Protein AF-A0AAD6SXY3-F1 (afdb_monomer)

pLDDT: mean 77.21, std 18.79, range [41.69, 98.5]

Foldseek 3Di:
DDDDDDDDDDDDDDDDDDDDDDDDDDDDDDDDPDPPDDDDPDDPPDPPPPDPLVVCPVVDDPVVSVVVVCLLAQQDPVSVVVSLVVQVVSVDPVSNVVVVVCVVPLVNSLQRHVNNPPDDPVVVVPDPPPQRSVNVVVVVLCVQQNPPDDPVSSVVSVCVVCVVVVVLVVCCVVVVDHDDPCPDPVNVVVVVVVVVVVVVVVVVVVVVVVVVVVVVVVVVVVVVVVVVVVVVVVVVVVVVVCVVVPDPPDDDDPPDDPPPPPDDDPDPDDPPPPPPPPPPPDDDDDD

Sequence (287 aa):
MVLDSTSALPVMSFNSIAVKIEPQNLLLIPPIAIKRESQPTALPGPGVAKEPVNDFRTLVSAPDFARLQNFVYIDSKESHNEFSTFVDTLGIKKIHDWWRHKEMHEWIIPCLVKSQSPLSADVWDSTPSTTNTNEAQHAWTNTQTGIKLTLVEGLETGYQVDKPVADEIEASMRTGILSNPNNEIFHREARNSQRRSAQARKARESQAVSDESAELRLKIAAELEARRGSNARTKELNEQLQLVTGTSGGRKTKSTGVLTASSSGRVKQNPCTASRSLAAHICRPLG

Structure (mmCIF, N/CA/C/O backbone):
data_AF-A0AAD6SXY3-F1
#
_entry.id   AF-A0AAD6SXY3-F1
#
loop_
_atom_site.group_PDB
_atom_site.id
_atom_site.type_symbol
_atom_site.label_atom_id
_atom_site.label_alt_id
_atom_site.label_comp_id
_atom_site.label_asym_id
_atom_site.label_entity_id
_atom_site.label_seq_id
_atom_site.pdbx_PDB_ins_code
_atom_site.Cartn_x
_atom_site.Cartn_y
_atom_site.Cartn_z
_atom_site.occupancy
_atom_site.B_iso_or_equiv
_atom_site.auth_seq_id
_atom_site.auth_comp_id
_atom_site.auth_asym_id
_atom_site.auth_atom_id
_atom_site.pdbx_PDB_model_num
ATOM 1 N N . MET A 1 1 ? -28.203 24.536 -40.252 1.00 47.75 1 MET A N 1
ATOM 2 C CA . MET A 1 1 ? -28.838 24.682 -38.927 1.00 47.75 1 MET A CA 1
ATOM 3 C C . MET A 1 1 ? -27.750 24.485 -37.892 1.00 47.75 1 MET A C 1
ATOM 5 O O . MET A 1 1 ? -27.297 23.365 -37.713 1.00 47.75 1 MET A O 1
ATOM 9 N N . VAL A 1 2 ? -27.244 25.587 -37.344 1.00 45.22 2 VAL A N 1
ATOM 10 C CA . VAL A 1 2 ? -26.190 25.610 -36.323 1.00 45.22 2 VAL A CA 1
ATOM 11 C C . VAL A 1 2 ? -26.908 25.742 -34.986 1.00 45.22 2 VAL A C 1
ATOM 13 O O . VAL A 1 2 ? -27.637 26.711 -34.793 1.00 45.22 2 VAL A O 1
ATOM 16 N N . LEU A 1 3 ? -26.789 24.739 -34.119 1.00 52.72 3 LEU A N 1
ATOM 17 C CA . LEU A 1 3 ? -27.316 24.793 -32.758 1.00 52.72 3 LEU A CA 1
ATOM 18 C C . LEU A 1 3 ? -26.146 25.088 -31.822 1.00 52.72 3 LEU A C 1
ATOM 20 O O . LEU A 1 3 ? -25.414 24.184 -31.432 1.00 52.72 3 LEU A O 1
ATOM 24 N N . ASP A 1 4 ? -25.978 26.369 -31.498 1.00 51.66 4 ASP A N 1
ATOM 25 C CA . ASP A 1 4 ? -25.206 26.812 -30.340 1.00 51.66 4 ASP A CA 1
ATOM 26 C C . ASP A 1 4 ? -25.995 26.456 -29.075 1.00 51.66 4 ASP A C 1
ATOM 28 O O . ASP A 1 4 ? -27.151 26.848 -28.908 1.00 51.66 4 ASP A O 1
ATOM 32 N N . SER A 1 5 ? -25.387 25.683 -28.180 1.00 58.12 5 SER A N 1
ATOM 33 C CA . SER A 1 5 ? -25.926 25.386 -26.851 1.00 58.12 5 SER A CA 1
ATOM 34 C C . SER A 1 5 ? -24.852 25.661 -25.811 1.00 58.12 5 SER A C 1
ATOM 36 O O . SER A 1 5 ? -24.144 24.775 -25.345 1.00 58.12 5 SER A O 1
ATOM 38 N N . THR A 1 6 ? -24.724 26.937 -25.464 1.00 53.94 6 THR A N 1
ATOM 39 C CA . THR A 1 6 ? -23.921 27.437 -24.351 1.00 53.94 6 THR A CA 1
ATOM 40 C C . THR A 1 6 ? -24.735 27.309 -23.063 1.00 53.94 6 THR A C 1
ATOM 42 O O . THR A 1 6 ? -25.525 28.183 -22.712 1.00 53.94 6 THR A O 1
ATOM 45 N N . SER A 1 7 ? -24.562 26.201 -22.339 1.00 56.78 7 SER A N 1
ATOM 46 C CA . SER A 1 7 ? -25.086 26.047 -20.979 1.00 56.78 7 SER A CA 1
ATOM 47 C C . SER A 1 7 ? -24.066 26.572 -19.966 1.00 56.78 7 SER A C 1
ATOM 49 O O . SER A 1 7 ? -23.062 25.917 -19.682 1.00 56.78 7 SER A O 1
ATOM 51 N N . ALA A 1 8 ? -24.318 27.764 -19.429 1.00 58.06 8 ALA A N 1
ATOM 52 C CA . ALA A 1 8 ? -23.564 28.331 -18.318 1.00 58.06 8 ALA A CA 1
ATOM 53 C C . ALA A 1 8 ? -23.865 27.561 -17.019 1.00 58.06 8 ALA A C 1
ATOM 55 O O . ALA A 1 8 ? -25.022 27.438 -16.615 1.00 58.06 8 ALA A O 1
ATOM 56 N N . LEU A 1 9 ? -22.821 27.047 -16.366 1.00 57.62 9 LEU A N 1
ATOM 57 C CA . LEU A 1 9 ? -22.915 26.410 -15.052 1.00 57.62 9 LEU A CA 1
ATOM 58 C C . LEU A 1 9 ? -22.804 27.456 -13.927 1.00 57.62 9 LEU A C 1
ATOM 60 O O . LEU A 1 9 ? -22.045 28.420 -14.061 1.00 57.62 9 LEU A O 1
ATOM 64 N N . PRO A 1 10 ? -23.528 27.279 -12.806 1.00 63.72 10 PRO A N 1
ATOM 65 C CA . PRO A 1 10 ? -23.515 28.223 -11.697 1.00 63.72 10 PRO A CA 1
ATOM 66 C C . PRO A 1 10 ? -22.236 28.094 -10.858 1.00 63.72 10 PRO A C 1
ATOM 68 O O . PRO A 1 10 ? -21.872 27.016 -10.389 1.00 63.72 10 PRO A O 1
ATOM 71 N N . VAL A 1 11 ? -21.580 29.232 -10.631 1.00 57.12 11 VAL A N 1
ATOM 72 C CA . VAL A 1 11 ? -20.430 29.378 -9.732 1.00 57.12 11 VAL A CA 1
ATOM 73 C C . VAL A 1 11 ? -20.923 29.287 -8.286 1.00 57.12 11 VAL A C 1
ATOM 75 O O . VAL A 1 11 ? -21.594 30.194 -7.794 1.00 57.12 11 VAL A O 1
ATOM 78 N N . MET A 1 12 ? -20.607 28.191 -7.594 1.00 54.53 12 MET A N 1
ATOM 79 C CA . MET A 1 12 ? -20.858 28.065 -6.157 1.00 54.53 12 MET A CA 1
ATOM 80 C C . MET A 1 12 ? -19.748 28.767 -5.371 1.00 54.53 12 MET A C 1
ATOM 82 O O . MET A 1 12 ? -18.588 28.363 -5.391 1.00 54.53 12 MET A O 1
ATOM 86 N N . SER A 1 13 ? -20.126 29.849 -4.692 1.00 56.47 13 SER A N 1
ATOM 87 C CA . SER A 1 13 ? -19.274 30.604 -3.776 1.00 56.47 13 SER A CA 1
ATOM 88 C C . SER A 1 13 ? -19.095 29.826 -2.468 1.00 56.47 13 SER A C 1
ATOM 90 O O . SER A 1 13 ? -20.067 29.544 -1.767 1.00 56.47 13 SER A O 1
ATOM 92 N N . PHE A 1 14 ? -17.853 29.469 -2.141 1.00 49.47 14 PHE A N 1
ATOM 93 C CA . PHE A 1 14 ? -17.496 28.884 -0.852 1.00 49.47 14 PHE A CA 1
ATOM 94 C C . PHE A 1 14 ? -17.192 29.999 0.153 1.00 49.47 14 PHE A C 1
ATOM 96 O O . PHE A 1 14 ? -16.194 30.709 0.036 1.00 49.47 14 PHE A O 1
ATOM 103 N N . ASN A 1 15 ? -18.050 30.133 1.164 1.00 49.41 15 ASN A N 1
ATOM 104 C CA . ASN A 1 15 ? -17.792 30.979 2.324 1.00 49.41 15 ASN A CA 1
ATOM 105 C C . ASN A 1 15 ? -16.736 30.314 3.222 1.00 49.41 15 ASN A C 1
ATOM 107 O O . ASN A 1 15 ? -17.016 29.324 3.897 1.00 49.41 15 ASN A O 1
ATOM 111 N N . SER A 1 16 ? -15.525 30.874 3.240 1.00 52.16 16 SER A N 1
ATOM 112 C CA . SER A 1 16 ? -14.464 30.506 4.183 1.00 52.16 16 SER A CA 1
ATOM 113 C C . SER A 1 16 ? -14.854 30.882 5.613 1.00 52.16 16 SER A C 1
ATOM 115 O O . SER A 1 16 ? -14.901 32.058 5.973 1.00 52.16 16 SER A O 1
ATOM 117 N N . ILE A 1 17 ? -15.095 29.873 6.448 1.00 53.75 17 ILE A N 1
ATOM 118 C CA . ILE A 1 17 ? -15.239 30.028 7.897 1.00 53.75 17 ILE A CA 1
ATOM 119 C C . ILE A 1 17 ? -13.831 30.112 8.494 1.00 53.75 17 ILE A C 1
ATOM 121 O O . ILE A 1 17 ? -13.127 29.111 8.615 1.00 53.75 17 ILE A O 1
ATOM 125 N N . ALA A 1 18 ? -13.406 31.322 8.857 1.00 56.19 18 ALA A N 1
ATOM 126 C CA . ALA A 1 18 ? -12.175 31.544 9.605 1.00 56.19 18 ALA A CA 1
ATOM 127 C C . ALA A 1 18 ? -12.379 31.119 11.070 1.00 56.19 18 ALA A C 1
ATOM 129 O O . ALA A 1 18 ? -12.964 31.849 11.871 1.00 56.19 18 ALA A O 1
ATOM 130 N N . VAL A 1 19 ? -11.903 29.923 11.424 1.00 60.53 19 VAL A N 1
ATOM 131 C CA . VAL A 1 19 ? -11.853 29.458 12.816 1.00 60.53 19 VAL A CA 1
ATOM 132 C C . VAL A 1 19 ? -10.684 30.151 13.513 1.00 60.53 19 VAL A C 1
ATOM 134 O O . VAL A 1 19 ? -9.516 29.872 13.247 1.00 60.53 19 VAL A O 1
ATOM 137 N N . LYS A 1 20 ? -11.009 31.089 14.403 1.00 60.34 20 LYS A N 1
ATOM 138 C CA . LYS A 1 20 ? -10.054 31.787 15.264 1.00 60.34 20 LYS A CA 1
ATOM 139 C C . LYS A 1 20 ? -9.618 30.833 16.380 1.00 60.34 20 LYS A C 1
ATOM 141 O O . LYS A 1 20 ? -10.355 30.628 17.339 1.00 60.34 20 LYS A O 1
ATOM 146 N N . ILE A 1 21 ? -8.448 30.218 16.223 1.00 59.91 21 ILE A N 1
ATOM 147 C CA . ILE A 1 21 ? -7.834 29.371 17.251 1.00 59.91 21 ILE A CA 1
ATOM 148 C C . ILE A 1 21 ? -7.146 30.288 18.264 1.00 59.91 21 ILE A C 1
ATOM 150 O O . ILE A 1 21 ? -6.215 31.021 17.932 1.00 59.91 21 ILE A O 1
ATOM 154 N N . GLU A 1 22 ? -7.649 30.272 19.491 1.00 68.19 22 GLU A N 1
ATOM 155 C CA . GLU A 1 22 ? -7.115 31.018 20.626 1.00 68.19 22 GLU A CA 1
ATOM 156 C C . GLU A 1 22 ? -5.954 30.223 21.262 1.00 68.19 22 GLU A C 1
ATOM 158 O O . GLU A 1 22 ? -6.124 29.037 21.561 1.00 68.19 22 GLU A O 1
ATOM 163 N N . PRO A 1 23 ? -4.758 30.813 21.449 1.00 61.66 23 PRO A N 1
ATOM 164 C CA . PRO A 1 23 ? -3.631 30.111 22.052 1.00 61.66 23 PRO A CA 1
ATOM 165 C C . PRO A 1 23 ? -3.846 29.968 23.563 1.00 61.66 23 PRO A C 1
ATOM 167 O O . PRO A 1 23 ? -3.722 30.924 24.327 1.00 61.66 23 PRO A O 1
ATOM 170 N N . GLN A 1 24 ? -4.162 28.749 23.999 1.00 60.47 24 GLN A N 1
ATOM 171 C CA . GLN A 1 24 ? -4.167 28.377 25.412 1.00 60.47 24 GLN A CA 1
ATOM 172 C C . GLN A 1 24 ? -2.735 28.444 25.963 1.00 60.47 24 GLN A C 1
ATOM 174 O O . GLN A 1 24 ? -1.810 27.834 25.424 1.00 60.47 24 GLN A O 1
ATOM 179 N N . ASN A 1 25 ? -2.583 29.206 27.047 1.00 52.00 25 ASN A N 1
ATOM 180 C CA . ASN A 1 25 ? -1.367 29.374 27.837 1.00 52.00 25 ASN A CA 1
ATOM 181 C C . ASN A 1 25 ? -0.749 28.020 28.220 1.00 52.00 25 ASN A C 1
ATOM 183 O O . ASN A 1 25 ? -1.248 27.317 29.101 1.00 52.00 25 ASN A O 1
ATOM 187 N N . LEU A 1 26 ? 0.380 27.688 27.594 1.00 46.19 26 LEU A N 1
ATOM 188 C CA . LEU A 1 26 ? 1.251 26.597 28.015 1.00 46.19 26 LEU A CA 1
ATOM 189 C C . LEU A 1 26 ? 1.978 27.015 29.296 1.00 46.19 26 LEU A C 1
ATOM 191 O O . L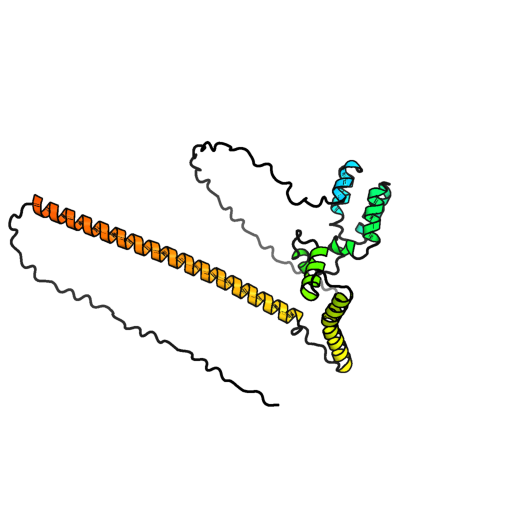EU A 1 26 ? 2.907 27.822 29.276 1.00 46.19 26 LEU A O 1
ATOM 195 N N . LEU A 1 27 ? 1.527 26.458 30.419 1.00 54.41 27 LEU A N 1
ATOM 196 C CA . LEU A 1 27 ? 2.224 26.530 31.696 1.00 54.41 27 LEU A CA 1
ATOM 197 C C . LEU A 1 27 ? 3.619 25.910 31.557 1.00 54.41 27 LEU A C 1
ATOM 199 O O . LEU A 1 27 ? 3.786 24.757 31.162 1.00 54.41 27 LEU A O 1
ATOM 203 N N . LEU A 1 28 ? 4.613 26.728 31.889 1.00 51.41 28 LEU A N 1
ATOM 204 C CA . LEU A 1 28 ? 6.036 26.436 31.865 1.00 51.41 28 LEU A CA 1
ATOM 205 C C . LEU A 1 28 ? 6.359 25.346 32.906 1.00 51.41 28 LEU A C 1
ATOM 207 O O . LEU A 1 28 ? 6.463 25.622 34.100 1.00 51.41 28 LEU A O 1
ATOM 211 N N . ILE A 1 29 ? 6.491 24.096 32.459 1.00 56.09 29 ILE A N 1
ATOM 212 C CA . ILE A 1 29 ? 6.991 22.991 33.287 1.00 56.09 29 ILE A CA 1
ATOM 213 C C . ILE A 1 29 ? 8.521 23.137 33.387 1.00 56.09 29 ILE A C 1
ATOM 215 O O . ILE A 1 29 ? 9.179 23.266 32.350 1.00 56.09 29 ILE A O 1
ATOM 219 N N . PRO A 1 30 ? 9.120 23.128 34.593 1.00 62.34 30 PRO A N 1
ATOM 220 C CA . PRO A 1 30 ? 10.568 23.214 34.741 1.00 62.34 30 PRO A CA 1
ATOM 221 C C . PRO A 1 30 ? 11.269 21.965 34.171 1.00 62.34 30 PRO A C 1
ATOM 223 O O . PRO A 1 30 ? 10.735 20.855 34.262 1.00 62.34 30 PRO A O 1
ATOM 226 N N . PRO A 1 31 ? 12.479 22.114 33.602 1.00 47.88 31 PRO A N 1
ATOM 227 C CA . PRO A 1 31 ? 13.204 21.013 32.985 1.00 47.88 31 PRO A CA 1
ATOM 228 C C . PRO A 1 31 ? 13.654 19.995 34.038 1.00 47.88 31 PRO A C 1
ATOM 230 O O . PRO A 1 31 ? 14.467 20.288 34.915 1.00 47.88 31 PRO A O 1
ATOM 233 N N . ILE A 1 32 ? 13.147 18.769 33.920 1.00 49.97 32 ILE A N 1
ATOM 234 C CA . ILE A 1 32 ? 13.652 17.609 34.654 1.00 49.97 32 ILE A CA 1
ATOM 235 C C . ILE A 1 32 ? 15.025 17.266 34.071 1.00 49.97 32 ILE A C 1
ATOM 237 O O . ILE A 1 32 ? 15.146 16.879 32.907 1.00 49.97 32 ILE A O 1
ATOM 241 N N . ALA A 1 33 ? 16.072 17.425 34.879 1.00 48.69 33 ALA A N 1
ATOM 242 C CA . ALA A 1 33 ? 17.431 17.030 34.535 1.00 48.69 33 ALA A CA 1
ATOM 243 C C . ALA A 1 33 ? 17.533 15.497 34.474 1.00 48.69 33 ALA A C 1
ATOM 245 O O . ALA A 1 33 ? 17.846 14.829 35.459 1.00 48.69 33 ALA A O 1
ATOM 246 N N . ILE A 1 34 ? 17.258 14.933 33.299 1.00 45.84 34 ILE A N 1
ATOM 247 C CA . ILE A 1 34 ? 17.528 13.529 32.996 1.00 45.84 34 ILE A CA 1
ATOM 248 C C . ILE A 1 34 ? 19.039 13.399 32.788 1.00 45.84 34 ILE A C 1
ATOM 250 O O . ILE A 1 34 ? 19.588 13.875 31.791 1.00 45.84 34 ILE A O 1
ATOM 254 N N . LYS A 1 35 ? 19.722 12.769 33.751 1.00 51.00 35 LYS A N 1
ATOM 255 C CA . LYS A 1 35 ? 21.095 12.278 33.583 1.00 51.00 35 LYS A CA 1
ATOM 256 C C . LYS A 1 35 ? 21.132 11.422 32.315 1.00 51.00 35 LYS A C 1
ATOM 258 O O . LYS A 1 35 ? 20.526 10.357 32.271 1.00 51.00 35 LYS A O 1
ATOM 263 N N . ARG A 1 36 ? 21.822 11.912 31.280 1.00 44.75 36 ARG A N 1
ATOM 264 C CA . ARG A 1 36 ? 22.156 11.136 30.081 1.00 44.75 36 ARG A CA 1
ATOM 265 C C . ARG A 1 36 ? 23.135 10.045 30.491 1.00 44.75 36 ARG A C 1
ATOM 267 O O . ARG A 1 36 ? 24.341 10.262 30.542 1.00 44.75 36 ARG A O 1
ATOM 274 N N . GLU A 1 37 ? 22.574 8.898 30.831 1.00 50.91 37 GLU A N 1
ATOM 275 C CA . GLU A 1 37 ? 23.278 7.631 30.865 1.00 50.91 37 GLU A CA 1
ATOM 276 C C . GLU A 1 37 ? 23.745 7.316 29.437 1.00 50.91 37 GLU A C 1
ATOM 278 O O . GLU A 1 37 ? 23.058 7.603 28.451 1.00 50.91 37 GLU A O 1
ATOM 283 N N . SER A 1 38 ? 24.987 6.859 29.345 1.00 52.03 38 SER A N 1
ATOM 284 C CA . SER A 1 38 ? 25.750 6.605 28.126 1.00 52.03 38 SER A CA 1
ATOM 285 C C . SER A 1 38 ? 24.919 5.934 27.037 1.00 52.03 38 SER A C 1
ATOM 287 O O . SER A 1 38 ? 24.317 4.885 27.268 1.00 52.03 38 SER A O 1
ATOM 289 N N . GLN A 1 39 ? 24.927 6.527 25.840 1.00 43.03 39 GLN A N 1
ATOM 290 C CA . GLN A 1 39 ? 24.287 5.943 24.672 1.00 43.03 39 GLN A CA 1
ATOM 291 C C . GLN A 1 39 ? 24.816 4.524 24.422 1.00 43.03 39 GLN A C 1
ATOM 293 O O . GLN A 1 39 ? 26.031 4.358 24.276 1.00 43.03 39 GLN A O 1
ATOM 298 N N . PRO A 1 40 ? 23.938 3.512 24.323 1.00 49.19 40 PRO A N 1
ATOM 299 C CA . PRO A 1 40 ? 24.324 2.241 23.744 1.00 49.19 40 PRO A CA 1
ATOM 300 C C . PRO A 1 40 ? 24.677 2.500 22.281 1.00 49.19 40 PRO A C 1
ATOM 302 O O . PRO A 1 40 ? 23.911 3.121 21.544 1.00 49.19 40 PRO A O 1
ATOM 305 N N . THR A 1 41 ? 25.865 2.063 21.880 1.00 51.59 41 THR A N 1
ATOM 306 C CA . THR A 1 41 ? 26.337 2.071 20.498 1.00 51.59 41 THR A CA 1
ATOM 307 C C . THR A 1 41 ? 25.256 1.448 19.618 1.00 51.59 41 THR A C 1
ATOM 309 O O . THR A 1 41 ? 25.005 0.245 19.690 1.00 51.59 41 THR A O 1
ATOM 312 N N . ALA A 1 42 ? 24.559 2.289 18.852 1.00 43.91 42 ALA A N 1
ATOM 313 C CA . ALA A 1 42 ? 23.499 1.857 17.962 1.00 43.91 42 ALA A CA 1
ATOM 314 C C . ALA A 1 42 ? 24.085 0.846 16.975 1.00 43.91 42 ALA A C 1
ATOM 316 O O . ALA A 1 42 ? 25.002 1.162 16.213 1.00 43.91 42 ALA A O 1
ATOM 317 N N . LEU A 1 43 ? 23.564 -0.379 17.018 1.00 50.34 43 LEU A N 1
ATOM 318 C CA . LEU A 1 43 ? 23.778 -1.352 15.959 1.00 50.34 43 LEU A CA 1
ATOM 319 C C . LEU A 1 43 ? 23.391 -0.685 14.630 1.00 50.34 43 LEU A C 1
ATOM 321 O O . LEU A 1 43 ? 22.374 0.018 14.595 1.00 50.34 43 LEU A O 1
ATOM 325 N N . PRO A 1 44 ? 24.184 -0.857 13.557 1.00 49.53 44 PRO A N 1
ATOM 326 C CA . PRO A 1 44 ? 23.845 -0.306 12.255 1.00 49.53 44 PRO A CA 1
ATOM 327 C C . PRO A 1 44 ? 22.448 -0.805 11.892 1.00 49.53 44 PRO A C 1
ATOM 329 O O . PRO A 1 44 ? 22.221 -2.011 11.779 1.00 49.53 44 PRO A O 1
ATOM 332 N N . GLY A 1 45 ? 21.498 0.129 11.798 1.00 48.56 45 GLY A N 1
ATOM 333 C CA . GLY A 1 45 ? 20.131 -0.179 11.403 1.00 48.56 45 GLY A CA 1
ATOM 334 C C . GLY A 1 45 ? 20.118 -0.923 10.065 1.00 48.56 45 GLY A C 1
ATOM 335 O O . GLY A 1 45 ? 21.094 -0.824 9.312 1.00 48.56 45 GLY A O 1
ATOM 336 N N . PRO A 1 46 ? 19.042 -1.675 9.765 1.00 48.44 46 PRO A N 1
ATOM 337 C CA . PRO A 1 46 ? 18.892 -2.365 8.487 1.00 48.44 46 PRO A CA 1
ATOM 338 C C . PRO A 1 46 ? 19.231 -1.377 7.375 1.00 48.44 46 PRO A C 1
ATOM 340 O O . PRO A 1 46 ? 18.618 -0.314 7.283 1.00 48.44 46 PRO A O 1
ATOM 343 N N . GLY A 1 47 ? 20.300 -1.680 6.634 1.00 41.69 47 GLY A N 1
ATOM 344 C CA . GLY A 1 47 ? 20.886 -0.759 5.675 1.00 41.69 47 GLY A CA 1
ATOM 345 C C . GLY A 1 47 ? 19.807 -0.308 4.711 1.00 41.69 47 GLY A C 1
ATOM 346 O O . GLY A 1 47 ? 19.322 -1.112 3.920 1.00 41.69 47 GLY A O 1
ATOM 347 N N . VAL A 1 48 ? 19.414 0.963 4.810 1.00 50.19 48 VAL A N 1
ATOM 348 C CA . VAL A 1 48 ? 18.529 1.595 3.835 1.00 50.19 48 VAL A CA 1
ATOM 349 C C . VAL A 1 48 ? 19.191 1.358 2.489 1.00 50.19 48 VAL A C 1
ATOM 351 O O . VAL A 1 48 ? 20.320 1.811 2.275 1.00 50.19 48 VAL A O 1
ATOM 354 N N . ALA A 1 49 ? 18.547 0.552 1.644 1.00 48.12 49 ALA A N 1
ATOM 355 C CA . ALA A 1 49 ? 19.060 0.230 0.327 1.00 48.12 49 ALA A CA 1
ATOM 356 C C . ALA A 1 49 ? 19.339 1.559 -0.373 1.00 48.12 49 ALA A C 1
ATOM 358 O O . ALA A 1 49 ? 18.427 2.347 -0.622 1.00 48.12 49 ALA A O 1
ATOM 359 N N . LYS A 1 50 ? 20.621 1.865 -0.587 1.00 57.28 50 LYS A N 1
ATOM 360 C CA . LYS A 1 50 ? 21.010 3.097 -1.262 1.00 57.28 50 LYS A CA 1
ATOM 361 C C . LYS A 1 50 ? 20.447 3.004 -2.666 1.00 57.28 50 LYS A C 1
ATOM 363 O O . LYS A 1 50 ? 20.845 2.122 -3.424 1.00 57.28 50 LYS A O 1
ATOM 368 N N . GLU A 1 51 ? 19.507 3.882 -2.991 1.00 69.19 51 GLU A N 1
ATOM 369 C CA . GLU A 1 51 ? 18.993 3.948 -4.348 1.00 69.19 51 GLU A CA 1
ATOM 370 C C . GLU A 1 51 ? 20.173 4.189 -5.300 1.00 69.19 51 GLU A C 1
ATOM 372 O O . GLU A 1 51 ? 20.923 5.150 -5.096 1.00 69.19 51 GLU A O 1
ATOM 377 N N . PRO A 1 52 ? 20.365 3.343 -6.327 1.00 77.25 52 PRO A N 1
ATOM 378 C CA . PRO A 1 52 ? 21.535 3.408 -7.204 1.00 77.25 52 PRO A CA 1
ATOM 379 C C . PRO A 1 52 ? 21.661 4.747 -7.947 1.00 77.25 52 PRO A C 1
ATOM 381 O O . PRO A 1 52 ? 22.747 5.096 -8.400 1.00 77.25 52 PRO A O 1
ATOM 384 N N . VAL A 1 53 ? 20.576 5.524 -8.023 1.00 87.38 53 VAL A N 1
ATOM 385 C CA . VAL A 1 53 ? 20.562 6.878 -8.590 1.00 87.38 53 VAL A CA 1
ATOM 386 C C . VAL A 1 53 ? 21.394 7.856 -7.751 1.00 87.38 53 VAL A C 1
ATOM 388 O O . VAL A 1 53 ? 22.034 8.737 -8.316 1.00 87.38 53 VAL A O 1
ATOM 391 N N . ASN A 1 54 ? 21.477 7.693 -6.425 1.00 88.94 54 ASN A N 1
ATOM 392 C CA . ASN A 1 54 ? 22.213 8.624 -5.556 1.00 88.94 54 ASN A CA 1
ATOM 393 C C . ASN A 1 54 ? 23.723 8.651 -5.832 1.00 88.94 54 ASN A C 1
ATOM 395 O O . ASN A 1 54 ? 24.372 9.675 -5.606 1.00 88.94 54 ASN A O 1
ATOM 399 N N . ASP A 1 55 ? 24.271 7.572 -6.392 1.00 92.06 55 ASP A N 1
ATOM 400 C CA . ASP A 1 55 ? 25.669 7.502 -6.818 1.00 92.06 55 ASP A CA 1
ATOM 401 C C . ASP A 1 55 ? 25.979 8.427 -8.007 1.00 92.06 55 ASP A C 1
ATOM 403 O O . ASP A 1 55 ? 27.149 8.670 -8.304 1.00 92.06 55 ASP A O 1
ATOM 407 N N . PHE A 1 56 ? 24.963 8.936 -8.713 1.00 95.38 56 PHE A N 1
ATOM 408 C CA . PHE A 1 56 ? 25.151 9.845 -9.847 1.00 95.38 56 PHE A CA 1
ATOM 409 C C . PHE A 1 56 ? 25.368 11.293 -9.420 1.00 95.38 56 PHE A C 1
ATOM 411 O O . PHE A 1 56 ? 25.864 12.087 -10.215 1.00 95.38 56 PHE A O 1
ATOM 418 N N . ARG A 1 57 ? 25.081 11.646 -8.161 1.00 96.31 57 ARG A N 1
ATOM 419 C CA . ARG A 1 57 ? 25.178 13.028 -7.669 1.00 96.31 57 ARG A CA 1
ATOM 420 C C . ARG A 1 57 ? 26.578 13.636 -7.816 1.00 96.31 57 ARG A C 1
ATOM 422 O O . ARG A 1 57 ? 26.702 14.848 -7.925 1.00 96.31 57 ARG A O 1
ATOM 429 N N . THR A 1 58 ? 27.624 12.811 -7.799 1.00 96.88 58 THR A N 1
ATOM 430 C CA . THR A 1 58 ? 29.018 13.249 -7.983 1.00 96.88 58 THR A CA 1
ATOM 431 C C . THR A 1 58 ? 29.456 13.287 -9.448 1.00 96.88 58 THR A C 1
ATOM 433 O O . THR A 1 58 ? 30.516 13.832 -9.741 1.00 96.88 58 THR A O 1
ATOM 436 N N . LEU A 1 59 ? 28.673 12.697 -10.356 1.00 96.69 59 LEU A N 1
ATOM 437 C CA . LEU A 1 59 ? 29.006 12.542 -11.773 1.00 96.69 59 LEU A CA 1
ATOM 438 C C . LEU A 1 59 ? 28.338 13.595 -12.662 1.00 96.69 59 LEU A C 1
ATOM 440 O O . LEU A 1 59 ? 28.842 13.866 -13.747 1.00 96.69 59 LEU A O 1
ATOM 444 N N . VAL A 1 60 ? 27.217 14.171 -12.223 1.00 97.44 60 VAL A N 1
ATOM 445 C CA . VAL A 1 60 ? 26.435 15.152 -12.989 1.00 97.44 60 VAL A CA 1
ATOM 446 C C . VAL A 1 60 ? 26.250 16.459 -12.230 1.00 97.44 60 VAL A C 1
ATOM 448 O O . VAL A 1 60 ? 26.406 16.527 -11.010 1.00 97.44 60 VAL A O 1
ATOM 451 N N . SER A 1 61 ? 25.891 17.511 -12.965 1.00 97.81 61 SER A N 1
ATOM 452 C CA . SER A 1 61 ? 25.509 18.785 -12.370 1.00 97.81 61 SER A CA 1
ATOM 453 C C . SER A 1 61 ? 24.236 18.632 -11.517 1.00 97.81 61 SER A C 1
ATOM 455 O O . SER A 1 61 ? 23.419 17.737 -11.736 1.00 97.81 61 SER A O 1
ATOM 457 N N . ALA A 1 62 ? 24.041 19.517 -10.535 1.00 96.94 62 ALA A N 1
ATOM 458 C CA . ALA A 1 62 ? 22.835 19.521 -9.703 1.00 96.94 62 ALA A CA 1
ATOM 459 C C . ALA A 1 62 ? 21.506 19.583 -10.498 1.00 96.94 62 ALA A C 1
ATOM 461 O O . ALA A 1 62 ? 20.598 18.825 -10.145 1.00 96.94 62 ALA A O 1
ATOM 462 N N . PRO A 1 63 ? 21.349 20.421 -11.550 1.00 97.62 63 PRO A N 1
ATOM 463 C CA . PRO A 1 63 ? 20.114 20.426 -12.337 1.00 97.62 63 PRO A CA 1
ATOM 464 C C . PRO A 1 63 ? 19.914 19.134 -13.141 1.00 97.62 63 PRO A C 1
ATOM 466 O O . PRO A 1 63 ? 18.795 18.625 -13.191 1.00 97.62 63 PRO A O 1
ATOM 469 N N . ASP A 1 64 ? 20.979 18.553 -13.698 1.00 97.88 64 ASP A N 1
ATOM 470 C CA . ASP A 1 64 ? 20.888 17.281 -14.426 1.00 97.88 64 ASP A CA 1
ATOM 471 C C . ASP A 1 64 ? 20.532 16.129 -13.484 1.00 97.88 64 ASP A C 1
ATOM 473 O O . ASP A 1 64 ? 19.722 15.272 -13.824 1.00 97.88 64 ASP A O 1
ATOM 477 N N . PHE A 1 65 ? 21.077 16.138 -12.264 1.00 97.31 65 PHE A N 1
ATOM 478 C CA . PHE A 1 65 ? 20.722 15.179 -11.223 1.00 97.31 65 PHE A CA 1
ATOM 479 C C . PHE A 1 65 ? 19.243 15.272 -10.835 1.00 97.31 65 PHE A C 1
ATOM 481 O O . PHE A 1 65 ? 18.572 14.248 -10.730 1.00 97.31 65 PHE A O 1
ATOM 488 N N . ALA A 1 66 ? 18.711 16.488 -10.672 1.0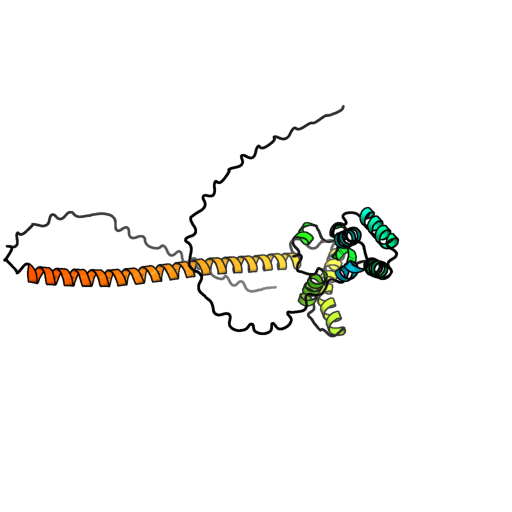0 96.19 66 ALA A N 1
ATOM 489 C CA . ALA A 1 66 ? 17.287 16.686 -10.414 1.00 96.19 66 ALA A CA 1
ATOM 490 C C . ALA A 1 66 ? 16.431 16.164 -11.579 1.00 96.19 66 ALA A C 1
ATOM 492 O O . ALA A 1 66 ? 15.420 15.500 -11.358 1.00 96.19 66 ALA A O 1
ATOM 493 N N . ARG A 1 67 ? 16.864 16.391 -12.827 1.00 96.94 67 ARG A N 1
ATOM 494 C CA . ARG A 1 67 ? 16.192 15.837 -14.008 1.00 96.94 67 ARG A CA 1
ATOM 495 C C . ARG A 1 67 ? 16.228 14.306 -14.015 1.00 96.94 67 ARG A C 1
ATOM 497 O O . ARG A 1 67 ? 15.194 13.699 -14.269 1.00 96.94 67 ARG A O 1
ATOM 504 N N . LEU A 1 68 ? 17.363 13.692 -13.665 1.00 96.31 68 LEU A N 1
ATOM 505 C CA . LEU A 1 68 ? 17.498 12.237 -13.517 1.00 96.31 68 LEU A CA 1
ATOM 506 C C . LEU A 1 68 ? 16.602 11.669 -12.414 1.00 96.31 68 LEU A C 1
ATOM 508 O O . LEU A 1 68 ? 16.106 10.565 -12.582 1.00 96.31 68 LEU A O 1
ATOM 512 N N . GLN A 1 69 ? 16.372 12.386 -11.310 1.00 94.75 69 GLN A N 1
ATOM 513 C CA . GLN A 1 69 ? 15.429 11.955 -10.268 1.00 94.75 69 GLN A CA 1
ATOM 514 C C . GLN A 1 69 ? 13.965 12.054 -10.722 1.00 94.75 69 GLN A C 1
ATOM 516 O O . GLN A 1 69 ? 13.135 11.246 -10.313 1.00 94.75 69 GLN A O 1
ATOM 521 N N . ASN A 1 70 ? 13.651 13.007 -11.600 1.00 94.81 70 ASN A N 1
ATOM 522 C CA . ASN A 1 70 ? 12.284 13.283 -12.037 1.00 94.81 70 ASN A CA 1
ATOM 523 C C . ASN A 1 70 ? 11.769 12.375 -13.167 1.00 94.81 70 ASN A C 1
ATOM 525 O O . ASN A 1 70 ? 10.633 12.551 -13.599 1.00 94.81 70 ASN A O 1
ATOM 529 N N . PHE A 1 71 ? 12.540 11.388 -13.635 1.00 94.31 71 PHE A N 1
ATOM 530 C CA . PHE A 1 71 ? 12.101 10.483 -14.712 1.00 94.31 71 PHE A CA 1
ATOM 531 C C . PHE A 1 71 ? 10.852 9.651 -14.354 1.00 94.31 71 PHE A C 1
ATOM 533 O O . PHE A 1 71 ? 10.129 9.199 -15.235 1.00 94.31 71 PHE A O 1
ATOM 540 N N . VAL A 1 72 ? 10.579 9.468 -13.059 1.00 92.69 72 VAL A N 1
ATOM 541 C CA . VAL A 1 72 ? 9.382 8.780 -12.541 1.00 92.69 72 VAL A CA 1
ATOM 542 C C . VAL A 1 72 ? 8.091 9.509 -12.949 1.00 92.69 72 VAL A C 1
ATOM 544 O O . VAL A 1 72 ? 7.044 8.883 -13.096 1.00 92.69 72 VAL A O 1
ATOM 547 N N . TYR A 1 73 ? 8.172 10.821 -13.190 1.00 94.88 73 TYR A N 1
ATOM 548 C CA . TYR A 1 73 ? 7.046 11.695 -13.536 1.00 94.88 73 TYR A CA 1
ATOM 549 C C . TYR A 1 73 ? 6.920 11.946 -15.049 1.00 94.88 73 TYR A C 1
ATOM 551 O O . TYR A 1 73 ? 6.481 13.011 -15.474 1.00 94.88 73 TYR A O 1
ATOM 559 N N . ILE A 1 74 ? 7.369 11.007 -15.883 1.00 95.69 74 ILE A N 1
ATOM 560 C CA . ILE A 1 74 ? 7.205 11.096 -17.338 1.00 95.69 74 ILE A CA 1
ATOM 561 C C . ILE A 1 74 ? 5.762 10.721 -17.702 1.00 95.69 74 ILE A C 1
ATOM 563 O O . ILE A 1 74 ? 5.335 9.587 -17.497 1.00 95.69 74 ILE A O 1
ATOM 567 N N . ASP A 1 75 ? 5.016 11.657 -18.286 1.00 94.69 75 ASP A N 1
ATOM 568 C CA . ASP A 1 75 ? 3.581 11.471 -18.555 1.00 94.69 75 ASP A CA 1
ATOM 569 C C . ASP A 1 75 ? 3.272 10.953 -19.967 1.00 94.69 75 ASP A C 1
ATOM 571 O O . ASP A 1 75 ? 2.171 10.467 -20.225 1.00 94.69 75 ASP A O 1
ATOM 575 N N . SER A 1 76 ? 4.230 11.047 -20.892 1.00 95.69 76 SER A N 1
ATOM 576 C CA . SER A 1 76 ? 4.029 10.718 -22.303 1.00 95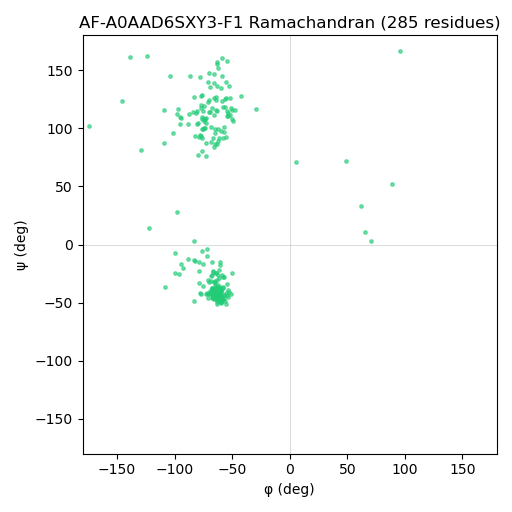.69 76 SER A CA 1
ATOM 577 C C . SER A 1 76 ? 5.207 9.953 -22.903 1.00 95.69 76 SER A C 1
ATOM 579 O O . SER A 1 76 ? 6.331 9.959 -22.388 1.00 95.69 76 SER A O 1
ATOM 581 N N . LYS A 1 77 ? 4.954 9.289 -24.035 1.00 92.81 77 LYS A N 1
ATOM 582 C CA . LYS A 1 77 ? 5.990 8.570 -24.786 1.00 92.81 77 LYS A CA 1
ATOM 583 C C . LYS A 1 77 ? 6.989 9.538 -25.424 1.00 92.81 77 LYS A C 1
ATOM 585 O O . LYS A 1 77 ? 8.169 9.221 -25.545 1.00 92.81 77 LYS A O 1
ATOM 590 N N . GLU A 1 78 ? 6.536 10.730 -25.789 1.00 96.38 78 GLU A N 1
ATOM 591 C CA . GLU A 1 78 ? 7.376 11.809 -26.298 1.00 96.38 78 GLU A CA 1
ATOM 592 C C . GLU A 1 78 ? 8.376 12.256 -25.226 1.00 96.38 78 GLU A C 1
ATOM 594 O O . GLU A 1 78 ? 9.580 12.249 -25.479 1.00 96.38 78 GLU A O 1
ATOM 599 N N . SER A 1 79 ? 7.910 12.521 -23.999 1.00 96.44 79 SER A N 1
ATOM 600 C CA . SER A 1 79 ? 8.778 12.891 -22.875 1.00 96.44 79 SER A CA 1
ATOM 601 C C . SER A 1 79 ? 9.752 11.771 -22.487 1.00 96.44 79 SER A C 1
ATOM 603 O O . SER A 1 79 ? 10.875 12.053 -22.070 1.00 96.44 79 SER A O 1
ATOM 605 N N . HIS A 1 80 ? 9.376 10.502 -22.678 1.00 95.62 80 HIS A N 1
ATOM 606 C CA . HIS A 1 80 ? 10.293 9.368 -22.527 1.00 95.62 80 HIS A CA 1
ATOM 607 C C . HIS A 1 80 ? 11.447 9.410 -23.544 1.00 95.62 80 HIS A C 1
ATOM 609 O O . HIS A 1 80 ? 12.613 9.237 -23.182 1.00 95.62 80 HIS A O 1
ATOM 615 N N . ASN A 1 81 ? 11.146 9.684 -24.816 1.00 96.69 81 ASN A N 1
ATOM 616 C CA . ASN A 1 81 ? 12.165 9.795 -25.863 1.00 96.69 81 ASN A CA 1
ATOM 617 C C . ASN A 1 81 ? 13.067 11.023 -25.653 1.00 96.69 81 ASN A C 1
ATOM 619 O O . ASN A 1 81 ? 14.283 10.943 -25.841 1.00 96.69 81 ASN A O 1
ATOM 623 N N . GLU A 1 82 ? 12.496 12.148 -25.214 1.00 97.50 82 GLU A N 1
ATOM 624 C CA . GLU A 1 82 ? 13.255 13.345 -24.831 1.00 97.50 82 GLU A CA 1
ATOM 625 C C . GLU A 1 82 ? 14.203 13.066 -23.660 1.00 97.50 82 GLU A C 1
ATOM 627 O O . GLU A 1 82 ? 15.347 13.523 -23.664 1.00 97.50 82 GLU A O 1
ATOM 632 N N . PHE A 1 83 ? 13.749 12.298 -22.665 1.00 97.62 83 PHE A N 1
ATOM 633 C CA . PHE A 1 83 ? 14.582 11.891 -21.539 1.00 97.62 83 PHE A CA 1
ATOM 634 C C . PHE A 1 83 ? 15.714 10.952 -21.974 1.00 97.62 83 PHE A C 1
ATOM 636 O O . PHE A 1 83 ? 16.851 11.137 -21.550 1.00 97.62 83 PHE A O 1
ATOM 643 N N . SER A 1 84 ? 15.431 10.008 -22.872 1.00 97.50 84 SER A N 1
ATOM 644 C CA . SER A 1 84 ? 16.439 9.093 -23.428 1.00 97.50 84 SER A CA 1
ATOM 645 C C . SER A 1 84 ? 17.520 9.864 -24.192 1.00 97.50 84 SER A C 1
ATOM 647 O O . SER A 1 84 ? 18.709 9.723 -23.916 1.00 97.50 84 SER A O 1
ATOM 649 N N . THR A 1 85 ? 17.101 10.810 -25.039 1.00 98.06 85 THR A N 1
ATOM 650 C CA . THR A 1 85 ? 18.017 11.724 -25.743 1.00 98.06 85 THR A CA 1
ATOM 651 C C . THR A 1 85 ? 18.841 12.559 -24.757 1.00 98.06 85 THR A C 1
ATOM 653 O O . THR A 1 85 ? 20.036 12.764 -24.954 1.00 98.06 85 THR A O 1
ATOM 656 N N . PHE A 1 86 ? 18.230 13.030 -23.664 1.00 98.06 86 PHE A N 1
ATOM 657 C CA . PHE A 1 86 ? 18.945 13.739 -22.603 1.00 98.06 86 PHE A CA 1
ATOM 658 C C . PHE A 1 86 ? 20.027 12.859 -21.956 1.00 98.06 86 PHE A C 1
ATOM 660 O O . PHE A 1 86 ? 21.159 13.319 -21.803 1.00 98.06 86 PHE A O 1
ATOM 667 N N . VAL A 1 87 ? 19.729 11.598 -21.635 1.00 97.94 87 VAL A N 1
ATOM 668 C CA . VAL A 1 87 ? 20.723 10.667 -21.077 1.00 97.94 87 VAL A CA 1
ATOM 669 C C . VAL A 1 87 ? 21.893 10.454 -22.043 1.00 97.94 87 VAL A C 1
ATOM 671 O O . VAL A 1 87 ? 23.047 10.485 -21.607 1.00 97.94 87 VAL A O 1
ATOM 674 N N . ASP A 1 88 ? 21.620 10.327 -23.343 1.00 97.75 88 ASP A N 1
ATOM 675 C CA . ASP A 1 88 ? 22.658 10.196 -24.371 1.00 97.75 88 ASP A CA 1
ATOM 676 C C . ASP A 1 88 ? 23.551 11.443 -24.448 1.00 97.75 88 ASP A C 1
ATOM 678 O O . ASP A 1 88 ? 24.777 11.336 -24.545 1.00 97.75 88 ASP A O 1
ATOM 682 N N . THR A 1 89 ? 22.960 12.638 -24.328 1.00 98.19 89 THR A N 1
ATOM 683 C CA . THR A 1 89 ? 23.705 13.909 -24.391 1.00 98.19 89 THR A CA 1
ATOM 684 C C . THR A 1 89 ? 24.661 14.125 -23.216 1.00 98.19 89 THR A C 1
ATOM 686 O O . THR A 1 89 ? 25.640 14.853 -23.368 1.00 98.19 89 THR A O 1
ATOM 689 N N . LEU A 1 90 ? 24.436 13.476 -22.064 1.00 97.50 90 LEU A N 1
ATOM 690 C CA . LEU A 1 90 ? 25.336 13.575 -20.908 1.00 97.50 90 LEU A CA 1
ATOM 691 C C . LEU A 1 90 ? 26.702 12.922 -21.171 1.00 97.50 90 LEU A C 1
ATOM 693 O O . LEU A 1 90 ? 27.682 13.281 -20.522 1.00 97.50 90 LEU A O 1
ATOM 697 N N . GLY A 1 91 ? 26.782 11.937 -22.075 1.00 97.25 91 GLY A N 1
ATOM 698 C CA . GLY A 1 91 ? 28.035 11.255 -22.424 1.00 97.25 91 GLY A CA 1
ATOM 699 C C . GLY A 1 91 ? 28.672 10.428 -21.293 1.00 97.25 91 GLY A C 1
ATOM 700 O O . GLY A 1 91 ? 29.810 9.974 -21.418 1.00 97.25 91 GLY A O 1
ATOM 701 N N . ILE A 1 92 ? 27.967 10.206 -20.177 1.00 98.06 92 ILE A N 1
ATOM 702 C CA . ILE A 1 92 ? 28.480 9.464 -19.017 1.00 98.06 92 ILE A CA 1
ATOM 703 C C . ILE A 1 92 ? 28.059 7.997 -19.118 1.00 98.06 92 ILE A C 1
ATOM 705 O O . ILE A 1 92 ? 26.907 7.645 -18.857 1.00 98.06 92 ILE A O 1
ATOM 709 N N . LYS A 1 93 ? 29.026 7.112 -19.400 1.00 97.50 93 LYS A N 1
ATOM 710 C CA . LYS A 1 93 ? 28.791 5.670 -19.601 1.00 97.50 93 LYS A CA 1
ATOM 711 C C . LYS A 1 93 ? 27.981 5.011 -18.477 1.00 97.50 93 LYS A C 1
ATOM 713 O O . LYS A 1 93 ? 27.086 4.228 -18.759 1.00 97.50 93 LYS A O 1
ATOM 718 N N . LYS A 1 94 ? 28.259 5.339 -17.207 1.00 96.56 94 LYS A N 1
ATOM 719 C CA . LYS A 1 94 ? 27.558 4.741 -16.051 1.00 96.56 94 LYS A CA 1
ATOM 720 C C . LYS A 1 94 ? 26.049 5.039 -16.063 1.00 96.56 94 LYS A C 1
ATOM 722 O O . LYS A 1 94 ? 25.262 4.167 -15.715 1.00 96.56 94 LYS A O 1
ATOM 727 N N . ILE A 1 95 ? 25.661 6.254 -16.455 1.00 97.06 95 ILE A N 1
ATOM 728 C CA . ILE A 1 95 ? 24.257 6.694 -16.497 1.00 97.06 95 ILE A CA 1
ATOM 729 C C . ILE A 1 95 ? 23.574 6.126 -17.741 1.00 97.06 95 ILE A C 1
ATOM 731 O O . ILE A 1 95 ? 22.469 5.605 -17.644 1.00 97.06 95 ILE A O 1
ATOM 735 N N . HIS A 1 96 ? 24.266 6.136 -18.879 1.00 97.56 96 HIS A N 1
ATOM 736 C CA . HIS A 1 96 ? 23.782 5.514 -20.107 1.00 97.56 96 HIS A CA 1
ATOM 737 C C . HIS A 1 96 ? 23.528 4.006 -19.931 1.00 97.56 96 HIS A C 1
ATOM 739 O O . HIS A 1 96 ? 22.453 3.520 -20.261 1.00 97.56 96 HIS A O 1
ATOM 745 N N . ASP A 1 97 ? 24.473 3.254 -19.355 1.00 96.38 97 ASP A N 1
ATOM 746 C CA . ASP A 1 97 ? 24.297 1.819 -19.089 1.00 96.38 97 ASP A CA 1
ATOM 747 C C . ASP A 1 97 ? 23.139 1.556 -18.114 1.00 96.38 97 ASP A C 1
ATOM 749 O O . ASP A 1 97 ? 22.387 0.594 -18.286 1.00 96.38 97 ASP A O 1
ATOM 753 N N . TRP A 1 98 ? 22.974 2.419 -17.103 1.00 96.00 98 TRP A N 1
ATOM 754 C CA . TRP A 1 98 ? 21.840 2.362 -16.181 1.00 96.00 98 TRP A CA 1
ATOM 755 C C . TRP A 1 98 ? 20.511 2.568 -16.908 1.00 96.00 98 TRP A C 1
ATOM 757 O O . TRP A 1 98 ? 19.596 1.775 -16.699 1.00 96.00 98 TRP A O 1
ATOM 767 N N . TRP A 1 99 ? 20.407 3.579 -17.771 1.00 96.88 99 TRP A N 1
ATOM 768 C CA . TRP A 1 99 ? 19.187 3.853 -18.529 1.00 96.88 99 TRP A CA 1
ATOM 769 C C . TRP A 1 99 ? 18.884 2.744 -19.535 1.00 96.88 99 TRP A C 1
ATOM 771 O O . TRP A 1 99 ? 17.790 2.187 -19.534 1.00 96.88 99 TRP A O 1
ATOM 781 N N . ARG A 1 100 ? 19.894 2.306 -20.291 1.00 96.75 100 ARG A N 1
ATOM 782 C CA . ARG A 1 100 ? 19.783 1.195 -21.239 1.00 96.75 100 ARG A CA 1
ATOM 783 C C . ARG A 1 100 ? 19.326 -0.097 -20.568 1.00 96.75 100 ARG A C 1
ATOM 785 O O . ARG A 1 100 ? 18.558 -0.849 -21.151 1.00 96.75 100 ARG A O 1
ATOM 792 N N . HIS A 1 101 ? 19.768 -0.371 -19.340 1.00 94.56 101 HIS A N 1
ATOM 793 C CA . HIS A 1 101 ? 19.249 -1.500 -18.565 1.00 94.56 101 HIS A CA 1
ATOM 794 C C . HIS A 1 101 ? 17.734 -1.379 -18.338 1.00 94.56 101 HIS A C 1
ATOM 796 O O . HIS A 1 101 ? 17.031 -2.383 -18.420 1.00 94.56 101 HIS A O 1
ATOM 802 N N . LYS A 1 102 ? 17.216 -0.177 -18.054 1.00 93.88 102 LYS A N 1
ATOM 803 C CA . LYS A 1 102 ? 15.771 0.052 -17.887 1.00 93.88 102 LYS A CA 1
ATOM 804 C C . LYS A 1 102 ? 15.013 -0.168 -19.192 1.00 93.88 102 LYS A C 1
ATOM 806 O O . LYS A 1 102 ? 13.976 -0.814 -19.159 1.00 93.88 102 LYS A O 1
ATOM 811 N N . GLU A 1 103 ? 15.556 0.288 -20.316 1.00 94.19 103 GLU A N 1
ATOM 812 C CA . GLU A 1 103 ? 14.942 0.099 -21.638 1.00 94.19 103 GLU A CA 1
ATOM 813 C C . GLU A 1 103 ? 14.976 -1.357 -22.119 1.00 94.19 103 GLU A C 1
ATOM 815 O O . GLU A 1 103 ? 13.995 -1.844 -22.670 1.00 94.19 103 GLU A O 1
ATOM 820 N N . MET A 1 104 ? 16.080 -2.079 -21.895 1.00 93.62 104 MET A N 1
ATOM 821 C CA . MET A 1 104 ? 16.208 -3.490 -22.296 1.00 93.62 104 MET A CA 1
ATOM 822 C C . MET A 1 104 ? 15.220 -4.408 -21.572 1.00 93.62 104 MET A C 1
ATOM 824 O O . MET A 1 104 ? 14.915 -5.498 -22.053 1.00 93.62 104 MET A O 1
ATOM 828 N N . HIS A 1 105 ? 14.753 -4.000 -20.397 1.00 87.50 105 HIS A N 1
ATOM 829 C CA . HIS A 1 105 ? 13.798 -4.753 -19.607 1.00 87.50 105 HIS A CA 1
ATOM 830 C C . HIS A 1 105 ? 12.453 -4.036 -19.638 1.00 87.50 105 HIS A C 1
ATOM 832 O O . HIS A 1 105 ? 12.142 -3.255 -18.742 1.00 87.50 105 HIS A O 1
ATOM 838 N N . GLU A 1 106 ? 11.650 -4.354 -20.657 1.00 87.69 106 GLU A N 1
ATOM 839 C CA . GLU A 1 106 ? 10.358 -3.714 -20.956 1.00 87.69 106 GLU A CA 1
ATOM 840 C C . GLU A 1 106 ? 9.406 -3.622 -19.753 1.00 87.69 106 GLU A C 1
ATOM 842 O O . GLU A 1 106 ? 8.564 -2.735 -19.704 1.00 87.69 106 GLU A O 1
ATOM 847 N N . TRP A 1 107 ? 9.547 -4.501 -18.758 1.00 85.00 107 TRP A N 1
ATOM 848 C CA . TRP A 1 107 ? 8.738 -4.498 -17.539 1.00 85.00 107 TRP A CA 1
ATOM 849 C C . TRP A 1 107 ? 9.167 -3.451 -16.498 1.00 85.00 107 TRP A C 1
ATOM 851 O O . TRP A 1 107 ? 8.350 -3.059 -15.669 1.00 85.00 107 TRP A O 1
ATOM 861 N N . ILE A 1 108 ? 10.416 -2.965 -16.511 1.00 89.44 108 ILE A N 1
ATOM 862 C CA . ILE A 1 108 ? 10.920 -2.059 -15.464 1.00 89.44 108 ILE A CA 1
ATOM 863 C C . ILE A 1 108 ? 10.279 -0.675 -15.568 1.00 89.44 108 ILE A C 1
ATOM 865 O O . ILE A 1 108 ? 9.879 -0.109 -14.551 1.00 89.44 108 ILE A O 1
ATOM 869 N N . ILE A 1 109 ? 10.205 -0.109 -16.774 1.00 92.06 109 ILE A N 1
ATOM 870 C CA . ILE A 1 109 ? 9.702 1.258 -16.965 1.00 92.06 109 ILE A CA 1
ATOM 871 C C . ILE A 1 109 ? 8.215 1.365 -16.580 1.00 92.06 109 ILE A C 1
ATOM 873 O O . ILE A 1 109 ? 7.905 2.245 -15.777 1.00 92.06 109 ILE A O 1
ATOM 877 N N . PRO A 1 110 ? 7.313 0.455 -17.001 1.00 90.50 110 PRO A N 1
ATOM 878 C CA . PRO A 1 110 ? 5.928 0.414 -16.521 1.00 90.50 110 PRO A CA 1
ATOM 879 C C . PRO A 1 110 ? 5.786 0.280 -14.998 1.00 90.50 110 PRO A C 1
ATOM 881 O O . PRO A 1 110 ? 4.800 0.742 -14.431 1.00 90.50 110 PRO A O 1
ATOM 884 N N . CYS A 1 111 ? 6.758 -0.333 -14.311 1.00 86.69 111 CYS A N 1
ATOM 885 C CA . CYS A 1 111 ? 6.768 -0.441 -12.848 1.00 86.69 111 CYS A CA 1
ATOM 886 C C . CYS A 1 111 ? 7.231 0.834 -12.129 1.00 86.69 111 CYS A C 1
ATOM 888 O O . CYS A 1 111 ? 7.012 0.949 -10.922 1.00 86.69 111 CYS A O 1
ATOM 890 N N . LEU A 1 112 ? 7.857 1.773 -12.841 1.00 90.19 112 LEU A N 1
ATOM 891 C CA . LEU A 1 112 ? 8.360 3.035 -12.294 1.00 90.19 112 LEU A CA 1
ATOM 892 C C . LEU A 1 112 ? 7.520 4.234 -12.745 1.00 90.19 112 LEU A C 1
ATOM 894 O O . LEU A 1 112 ? 7.310 5.155 -11.965 1.00 90.19 112 LEU A O 1
ATOM 898 N N . VAL A 1 113 ? 7.034 4.229 -13.985 1.00 92.69 113 VAL A N 1
ATOM 899 C CA . VAL A 1 113 ? 6.378 5.368 -14.629 1.00 92.69 113 VAL A CA 1
ATOM 900 C C . VAL A 1 113 ? 4.881 5.096 -14.769 1.00 92.69 113 VAL A C 1
ATOM 902 O O . VAL A 1 113 ? 4.466 4.214 -15.523 1.00 92.69 113 VAL A O 1
ATOM 905 N N . LYS A 1 114 ? 4.058 5.899 -14.082 1.00 92.06 114 LYS A N 1
ATOM 906 C CA . LYS A 1 114 ? 2.593 5.730 -14.024 1.00 92.06 114 LYS A CA 1
ATOM 907 C C . LYS A 1 114 ? 1.937 5.706 -15.408 1.00 92.06 114 LYS A C 1
ATOM 909 O O . LYS A 1 114 ? 1.063 4.881 -15.644 1.00 92.06 114 LYS A O 1
ATOM 914 N N . SER A 1 115 ? 2.363 6.580 -16.319 1.00 92.50 115 SER A N 1
ATOM 915 C CA . SER A 1 115 ? 1.781 6.706 -17.666 1.00 92.50 115 SER A CA 1
ATOM 916 C C . SER A 1 115 ? 2.006 5.483 -18.560 1.00 92.50 115 SER A C 1
ATOM 918 O O . SER A 1 115 ? 1.244 5.261 -19.498 1.00 92.50 115 SER A O 1
ATOM 920 N N . GLN A 1 116 ? 3.042 4.690 -18.273 1.00 91.19 116 GLN A N 1
ATOM 921 C CA . GLN A 1 116 ? 3.382 3.483 -19.028 1.00 91.19 116 GLN A CA 1
ATOM 922 C C . GLN A 1 116 ? 2.899 2.203 -18.344 1.00 91.19 116 GLN A C 1
ATOM 924 O O . GLN A 1 116 ? 3.000 1.119 -18.918 1.00 91.19 116 GLN A O 1
ATOM 929 N N . SER A 1 117 ? 2.386 2.312 -17.119 1.00 89.94 117 SER A N 1
ATOM 930 C CA . SER A 1 117 ? 1.847 1.177 -16.388 1.00 89.94 117 SER A CA 1
ATOM 931 C C . SER A 1 117 ? 0.547 0.683 -17.032 1.00 89.94 117 SER A C 1
ATOM 933 O O . SER A 1 117 ? -0.329 1.494 -17.333 1.00 89.94 117 SER A O 1
ATOM 935 N N . PRO A 1 118 ? 0.355 -0.640 -17.195 1.00 84.62 118 PRO A N 1
ATOM 936 C CA . PRO A 1 118 ? -0.939 -1.195 -17.588 1.00 84.62 118 PRO A CA 1
ATOM 937 C C . PRO A 1 118 ? -1.977 -1.117 -16.454 1.00 84.62 118 PRO A C 1
ATOM 939 O O . PRO A 1 118 ? -3.152 -1.411 -16.672 1.00 84.62 118 PRO A O 1
ATOM 942 N N . LEU A 1 119 ? -1.560 -0.763 -15.232 1.00 79.62 119 LEU A N 1
ATOM 943 C CA . LEU A 1 119 ? -2.460 -0.605 -14.096 1.00 79.62 119 LEU A CA 1
ATOM 944 C C . LEU A 1 119 ? -3.324 0.649 -14.266 1.00 79.62 119 LEU A C 1
ATOM 946 O O . LEU A 1 119 ? -2.843 1.715 -14.639 1.00 79.62 119 LEU A O 1
ATOM 950 N N . SER A 1 120 ? -4.605 0.545 -13.908 1.00 85.12 120 SER A N 1
ATOM 951 C CA . SER A 1 120 ? -5.478 1.719 -13.805 1.00 85.12 120 SER A CA 1
ATOM 952 C C . SER A 1 120 ? -4.918 2.723 -12.791 1.00 85.12 120 SER A C 1
ATOM 954 O O . SER A 1 120 ? -4.405 2.307 -11.747 1.00 85.12 120 SER A O 1
ATOM 956 N N . ALA A 1 121 ? -5.096 4.022 -13.046 1.00 84.31 121 ALA A N 1
ATOM 957 C CA . ALA A 1 121 ? -4.596 5.092 -12.180 1.00 84.31 121 ALA A CA 1
ATOM 958 C C . ALA A 1 121 ? -5.026 4.932 -10.709 1.00 84.31 121 ALA A C 1
ATOM 960 O O . ALA A 1 121 ? -4.188 5.086 -9.826 1.00 84.31 121 ALA A O 1
ATOM 961 N N . ASP A 1 122 ? -6.276 4.527 -10.455 1.00 81.19 122 ASP A N 1
ATOM 962 C CA . ASP A 1 122 ? -6.800 4.304 -9.099 1.00 81.19 122 ASP A CA 1
ATOM 963 C C . ASP A 1 122 ? -6.029 3.208 -8.345 1.00 81.19 122 ASP A C 1
ATOM 965 O O . ASP A 1 122 ? -5.704 3.354 -7.167 1.00 81.19 122 ASP A O 1
ATOM 969 N N . VAL A 1 123 ? -5.700 2.107 -9.031 1.00 74.69 123 VAL A N 1
ATOM 970 C CA . VAL A 1 123 ? -4.927 0.992 -8.458 1.00 74.69 123 VAL A CA 1
ATOM 971 C C . VAL A 1 123 ? -3.484 1.420 -8.200 1.00 74.69 123 VAL A C 1
ATOM 973 O O . VAL A 1 123 ? -2.946 1.126 -7.130 1.00 74.69 123 VAL A O 1
ATOM 976 N N . TRP A 1 124 ? -2.879 2.160 -9.131 1.00 84.12 124 TRP A N 1
ATOM 977 C CA . TRP A 1 124 ? -1.534 2.708 -8.960 1.00 84.12 124 TRP A CA 1
ATOM 978 C C . TRP A 1 124 ? -1.450 3.640 -7.746 1.00 84.12 124 TRP A C 1
ATOM 980 O O . TRP A 1 124 ? -0.605 3.441 -6.880 1.00 84.12 124 TRP A O 1
ATOM 990 N N . ASP A 1 125 ? -2.377 4.594 -7.630 1.00 84.06 125 ASP A N 1
ATOM 991 C CA . ASP A 1 125 ? -2.410 5.570 -6.532 1.00 84.06 125 ASP A CA 1
ATOM 992 C C . ASP A 1 125 ? -2.757 4.928 -5.179 1.00 84.06 125 ASP A C 1
ATOM 994 O O . ASP A 1 125 ? -2.345 5.418 -4.127 1.00 84.06 125 ASP A O 1
ATOM 998 N N . SER A 1 126 ? -3.489 3.808 -5.186 1.00 76.25 126 SER A N 1
ATOM 999 C CA . SER A 1 126 ? -3.761 3.018 -3.978 1.00 76.25 126 SER A CA 1
ATOM 1000 C C . SER A 1 126 ? -2.565 2.187 -3.502 1.00 76.25 126 SER A C 1
ATOM 1002 O O . SER A 1 126 ? -2.560 1.723 -2.357 1.00 76.25 126 SER A O 1
ATOM 1004 N N . THR A 1 127 ? -1.559 1.989 -4.361 1.00 75.25 127 THR A N 1
ATOM 1005 C CA . THR A 1 127 ? -0.356 1.228 -4.020 1.00 75.25 127 THR A CA 1
ATOM 1006 C C . THR A 1 127 ? 0.543 2.109 -3.149 1.00 75.25 127 THR A C 1
ATOM 1008 O O . THR A 1 127 ? 0.950 3.186 -3.587 1.00 75.25 127 THR A O 1
ATOM 1011 N N . PRO A 1 128 ? 0.864 1.709 -1.904 1.00 74.75 128 PRO A N 1
ATOM 1012 C CA . PRO A 1 128 ? 1.712 2.518 -1.039 1.00 74.75 128 PRO A CA 1
ATOM 1013 C C . PRO A 1 128 ? 3.079 2.733 -1.693 1.00 74.75 128 PRO A C 1
ATOM 1015 O O . PRO A 1 128 ? 3.701 1.766 -2.124 1.00 74.75 128 PRO A O 1
ATOM 1018 N N . SER A 1 129 ? 3.597 3.964 -1.686 1.00 65.81 129 SER A N 1
ATOM 1019 C CA . SER A 1 129 ? 4.935 4.281 -2.224 1.00 65.81 129 SER A CA 1
ATOM 1020 C C . SER A 1 129 ? 6.079 3.540 -1.517 1.00 65.81 129 SER A C 1
ATOM 1022 O O . SER A 1 129 ? 7.194 3.482 -2.024 1.00 65.81 129 SER A O 1
ATOM 1024 N N . THR A 1 130 ? 5.805 2.961 -0.345 1.00 67.12 130 THR A N 1
ATOM 1025 C CA . THR A 1 130 ? 6.724 2.106 0.415 1.00 67.12 130 THR A CA 1
ATOM 1026 C C . THR A 1 130 ? 6.729 0.651 -0.045 1.00 67.12 130 THR A C 1
ATOM 1028 O O . THR A 1 130 ? 7.603 -0.107 0.365 1.00 67.12 130 THR A O 1
ATOM 1031 N N . THR A 1 131 ? 5.758 0.239 -0.860 1.00 62.06 131 THR A N 1
ATOM 1032 C CA . THR A 1 131 ? 5.693 -1.108 -1.423 1.00 62.06 131 THR A CA 1
ATOM 1033 C C . THR A 1 131 ? 6.333 -1.046 -2.799 1.00 62.06 131 THR A C 1
ATOM 1035 O O . THR A 1 131 ? 5.739 -0.532 -3.741 1.00 62.06 131 THR A O 1
ATOM 1038 N N . ASN A 1 132 ? 7.565 -1.540 -2.918 1.00 62.59 132 ASN A N 1
ATOM 1039 C CA . ASN A 1 132 ? 8.206 -1.714 -4.217 1.00 62.59 132 ASN A CA 1
ATOM 1040 C C . ASN A 1 132 ? 7.252 -2.511 -5.126 1.00 62.59 132 ASN A C 1
ATOM 1042 O O . ASN A 1 132 ? 6.806 -3.592 -4.746 1.00 62.59 132 ASN A O 1
ATOM 1046 N N . THR A 1 133 ? 6.919 -2.002 -6.312 1.00 56.91 133 THR A N 1
ATOM 1047 C CA . THR A 1 133 ? 5.996 -2.665 -7.250 1.00 56.91 133 THR A CA 1
ATOM 1048 C C . THR A 1 133 ? 6.436 -4.104 -7.561 1.00 56.91 133 THR A C 1
ATOM 1050 O O . THR A 1 133 ? 5.599 -5.002 -7.659 1.00 56.91 133 THR A O 1
ATOM 1053 N N . ASN A 1 134 ? 7.751 -4.355 -7.599 1.00 56.25 134 ASN A N 1
ATOM 1054 C CA . ASN A 1 134 ? 8.311 -5.704 -7.719 1.00 56.25 134 ASN A CA 1
ATOM 1055 C C . ASN A 1 134 ? 8.046 -6.560 -6.468 1.00 56.25 134 ASN A C 1
ATOM 1057 O O . ASN A 1 134 ? 7.750 -7.745 -6.576 1.00 56.25 134 ASN A O 1
ATOM 1061 N N . GLU A 1 135 ? 8.103 -5.980 -5.267 1.00 55.94 135 GLU A N 1
ATOM 1062 C CA . GLU A 1 135 ? 7.747 -6.685 -4.029 1.00 55.94 135 GLU A CA 1
ATOM 1063 C C . GLU A 1 135 ? 6.250 -6.964 -3.930 1.00 55.94 135 GLU A C 1
ATOM 1065 O O . GLU A 1 135 ? 5.887 -8.004 -3.397 1.00 55.94 135 GLU A O 1
ATOM 1070 N N . ALA A 1 136 ? 5.380 -6.105 -4.469 1.00 55.69 136 ALA A N 1
ATOM 1071 C CA . ALA A 1 136 ? 3.943 -6.375 -4.533 1.00 55.69 136 ALA A CA 1
ATOM 1072 C C . ALA A 1 136 ? 3.633 -7.564 -5.458 1.00 55.69 136 ALA A C 1
ATOM 1074 O O . ALA A 1 136 ? 2.862 -8.452 -5.088 1.00 55.69 136 ALA A O 1
ATOM 1075 N N . GLN A 1 137 ? 4.279 -7.623 -6.629 1.00 59.34 137 GLN A N 1
ATOM 1076 C CA . GLN A 1 137 ? 4.165 -8.757 -7.553 1.00 59.34 137 GLN A CA 1
ATOM 1077 C C . GLN A 1 137 ? 4.711 -10.047 -6.936 1.00 59.34 137 GLN A C 1
ATOM 1079 O O . GLN A 1 137 ? 4.063 -11.096 -7.003 1.00 59.34 137 GLN A O 1
ATOM 1084 N N . HIS A 1 138 ? 5.868 -9.970 -6.272 1.00 57.81 138 HIS A N 1
ATOM 1085 C CA . HIS A 1 138 ? 6.402 -11.100 -5.526 1.00 57.81 138 HIS A CA 1
ATOM 1086 C C . HIS A 1 138 ? 5.500 -11.477 -4.361 1.00 57.81 138 HIS A C 1
ATOM 1088 O O . HIS A 1 138 ? 5.282 -12.656 -4.170 1.00 57.81 138 HIS A O 1
ATOM 1094 N N . ALA A 1 139 ? 4.927 -10.542 -3.608 1.00 61.91 139 ALA A N 1
ATOM 1095 C CA . ALA A 1 139 ? 4.031 -10.855 -2.501 1.00 61.91 139 ALA A CA 1
ATOM 1096 C C . ALA A 1 139 ? 2.779 -11.588 -2.989 1.00 61.91 139 ALA A C 1
ATOM 1098 O O . ALA A 1 139 ? 2.397 -12.584 -2.381 1.00 61.91 139 ALA A O 1
ATOM 1099 N N . TRP A 1 140 ? 2.175 -11.153 -4.098 1.00 65.12 140 TRP A N 1
ATOM 1100 C CA . TRP A 1 140 ? 1.022 -11.838 -4.683 1.00 65.12 140 TRP A CA 1
ATOM 1101 C C . TRP A 1 140 ? 1.384 -13.251 -5.152 1.00 65.12 140 TRP A C 1
ATOM 1103 O O . TRP A 1 140 ? 0.757 -14.217 -4.719 1.00 65.12 140 TRP A O 1
ATOM 1113 N N . THR A 1 141 ? 2.457 -13.380 -5.939 1.00 64.00 141 THR A N 1
ATOM 1114 C CA . THR A 1 141 ? 2.952 -14.677 -6.430 1.00 64.00 141 THR A CA 1
ATOM 1115 C C . THR A 1 141 ? 3.326 -15.582 -5.260 1.00 64.00 141 THR A C 1
ATOM 1117 O O . THR A 1 141 ? 2.808 -16.677 -5.139 1.00 64.00 141 THR A O 1
ATOM 1120 N N . ASN A 1 142 ? 4.110 -15.089 -4.305 1.00 69.94 142 ASN A N 1
ATOM 1121 C CA . ASN A 1 142 ? 4.514 -15.808 -3.098 1.00 69.94 142 ASN A CA 1
ATOM 1122 C C . ASN A 1 142 ? 3.331 -16.212 -2.211 1.00 69.94 142 ASN A C 1
ATOM 1124 O O . ASN A 1 142 ? 3.438 -17.197 -1.486 1.00 69.94 142 ASN A O 1
ATOM 1128 N N . THR A 1 143 ? 2.224 -15.465 -2.227 1.00 68.75 143 THR A N 1
ATOM 1129 C CA . THR A 1 143 ? 1.007 -15.829 -1.484 1.00 68.75 143 THR A CA 1
ATOM 1130 C C . THR A 1 143 ? 0.260 -16.966 -2.178 1.00 68.75 143 THR A C 1
ATOM 1132 O O . THR A 1 143 ? -0.305 -17.815 -1.495 1.00 68.75 143 THR A O 1
ATOM 1135 N N . GLN A 1 144 ? 0.266 -16.989 -3.513 1.00 70.44 144 GLN A N 1
ATOM 1136 C CA . GLN A 1 144 ? -0.416 -18.007 -4.315 1.00 70.44 144 GLN A CA 1
ATOM 1137 C C . GLN A 1 144 ? 0.415 -19.286 -4.481 1.00 70.44 144 GLN A C 1
ATOM 1139 O O . GLN A 1 144 ? -0.082 -20.382 -4.249 1.00 70.44 144 GLN A O 1
ATOM 1144 N N . THR A 1 145 ? 1.689 -19.159 -4.847 1.00 73.88 145 THR A N 1
ATOM 1145 C CA . THR A 1 145 ? 2.581 -20.289 -5.129 1.00 73.88 145 THR A CA 1
ATOM 1146 C C . THR A 1 145 ? 3.431 -20.676 -3.924 1.00 73.88 145 THR A C 1
ATOM 1148 O O . THR A 1 145 ? 3.825 -21.823 -3.812 1.00 73.88 145 THR A O 1
ATOM 1151 N N . GLY A 1 146 ? 3.711 -19.765 -2.989 1.00 76.00 146 GLY A N 1
ATOM 1152 C CA . GLY A 1 146 ? 4.658 -19.991 -1.890 1.00 76.00 146 GLY A CA 1
ATOM 1153 C C . GLY A 1 146 ? 6.067 -19.455 -2.180 1.00 76.00 146 GLY A C 1
ATOM 1154 O O . GLY A 1 146 ? 6.409 -19.113 -3.310 1.00 76.00 146 GLY A O 1
ATOM 1155 N N . ILE A 1 147 ? 6.899 -19.368 -1.134 1.00 75.81 147 ILE A N 1
ATOM 1156 C CA . ILE A 1 147 ? 8.308 -18.931 -1.193 1.00 75.81 147 ILE A CA 1
ATOM 1157 C C . ILE A 1 147 ? 9.266 -20.120 -1.090 1.00 75.81 147 ILE A C 1
ATOM 1159 O O . ILE A 1 147 ? 9.038 -21.030 -0.299 1.00 75.81 147 ILE A O 1
ATOM 1163 N N . LYS A 1 148 ? 10.401 -20.038 -1.802 1.00 78.56 148 LYS A N 1
ATOM 1164 C CA . LYS A 1 148 ? 11.498 -21.034 -1.791 1.00 78.56 148 LYS A CA 1
ATOM 1165 C C . LYS A 1 148 ? 11.097 -22.431 -2.279 1.00 78.56 148 LYS A C 1
ATOM 1167 O O . LYS A 1 148 ? 11.643 -23.426 -1.808 1.00 78.56 148 LYS A O 1
ATOM 1172 N N . LEU A 1 149 ? 10.174 -22.497 -3.227 1.00 78.62 149 LEU A N 1
ATOM 1173 C CA . LEU A 1 149 ? 9.864 -23.746 -3.904 1.00 78.62 149 LEU A CA 1
ATOM 1174 C C . LEU A 1 149 ? 11.015 -24.180 -4.811 1.00 78.62 149 LEU A C 1
ATOM 1176 O O . LEU A 1 149 ? 11.719 -23.349 -5.395 1.00 78.62 149 LEU A O 1
ATOM 1180 N N . THR A 1 150 ? 11.191 -25.490 -4.950 1.00 85.88 150 THR A N 1
ATOM 1181 C CA . THR A 1 150 ? 12.011 -26.036 -6.033 1.00 85.88 150 THR A CA 1
ATOM 1182 C C . THR A 1 150 ? 11.378 -25.687 -7.383 1.00 85.88 150 THR A C 1
ATOM 1184 O O . THR A 1 150 ? 10.178 -25.432 -7.472 1.00 85.88 150 THR A O 1
ATOM 1187 N N . LEU A 1 151 ? 12.169 -25.674 -8.461 1.00 76.31 151 LEU A N 1
ATOM 1188 C CA . LEU A 1 151 ? 11.664 -25.314 -9.794 1.00 76.31 151 LEU A CA 1
ATOM 1189 C C . LEU A 1 151 ? 10.435 -26.149 -10.203 1.00 76.31 151 LEU A C 1
ATOM 1191 O O . LEU A 1 151 ? 9.493 -25.613 -10.777 1.00 76.31 151 LEU A O 1
ATOM 1195 N N . VAL A 1 152 ? 10.439 -27.446 -9.880 1.00 89.31 152 VAL A N 1
ATOM 1196 C CA . VAL A 1 152 ? 9.335 -28.365 -10.194 1.00 89.31 152 VAL A CA 1
ATOM 1197 C C . VAL A 1 152 ? 8.080 -28.014 -9.394 1.00 89.31 152 VAL A C 1
ATOM 1199 O O . VAL A 1 152 ? 7.009 -27.897 -9.977 1.00 89.31 152 VAL A O 1
ATOM 1202 N N . GLU A 1 153 ? 8.211 -27.767 -8.090 1.00 84.19 153 GLU A N 1
ATOM 1203 C CA . GLU A 1 153 ? 7.086 -27.347 -7.243 1.00 84.19 153 GLU A CA 1
ATOM 1204 C C . GLU A 1 153 ? 6.528 -25.983 -7.675 1.00 84.19 153 GLU A C 1
ATOM 1206 O O . GLU A 1 153 ? 5.318 -25.771 -7.657 1.00 84.19 153 GLU A O 1
ATOM 1211 N N . GLY A 1 154 ? 7.390 -25.057 -8.106 1.00 77.88 154 GLY A N 1
ATOM 1212 C CA . GLY A 1 154 ? 6.963 -23.765 -8.647 1.00 77.88 154 GLY A CA 1
ATOM 1213 C C . GLY A 1 154 ? 6.134 -23.918 -9.924 1.00 77.88 154 GLY A C 1
ATOM 1214 O O . GLY A 1 154 ? 5.107 -23.262 -10.077 1.00 77.88 154 GLY A O 1
ATOM 1215 N N . LEU A 1 155 ? 6.536 -24.827 -10.818 1.00 75.44 155 LEU A N 1
ATOM 1216 C CA . LEU A 1 155 ? 5.772 -25.138 -12.029 1.00 75.44 155 LEU A CA 1
ATOM 1217 C C . LEU A 1 155 ? 4.436 -25.812 -11.705 1.00 75.44 155 LEU A C 1
ATOM 1219 O O . LEU A 1 155 ? 3.420 -25.465 -12.298 1.00 75.44 155 LEU A O 1
ATOM 1223 N N . GLU A 1 156 ? 4.421 -26.755 -10.764 1.00 90.44 156 GLU A N 1
ATOM 1224 C CA . GLU A 1 156 ? 3.202 -27.469 -10.384 1.00 90.44 156 GLU A CA 1
ATOM 1225 C C . GLU A 1 156 ? 2.195 -26.552 -9.676 1.00 90.44 156 GLU A C 1
ATOM 1227 O O . GLU A 1 156 ? 1.003 -26.593 -9.980 1.00 90.44 156 GLU A O 1
ATOM 1232 N N . THR A 1 157 ? 2.663 -25.670 -8.789 1.00 80.81 157 THR A N 1
ATOM 1233 C CA . THR A 1 157 ? 1.808 -24.672 -8.125 1.00 80.81 157 THR A CA 1
ATOM 1234 C C . THR A 1 157 ? 1.293 -23.619 -9.102 1.00 80.81 157 THR A C 1
ATOM 1236 O O . THR A 1 157 ? 0.102 -23.320 -9.081 1.00 80.81 157 THR A O 1
ATOM 1239 N N . GLY A 1 158 ? 2.135 -23.124 -10.016 1.00 82.44 158 GLY A N 1
ATOM 1240 C CA . GLY A 1 158 ? 1.696 -22.258 -11.116 1.00 82.44 158 GLY A CA 1
ATOM 1241 C C . GLY A 1 158 ? 0.625 -22.928 -11.980 1.00 82.44 158 GLY A C 1
ATOM 1242 O O . GLY A 1 158 ? -0.435 -22.354 -12.211 1.00 82.44 158 GLY A O 1
ATOM 1243 N N . TYR A 1 159 ? 0.830 -24.196 -12.355 1.00 86.06 159 TYR A N 1
ATOM 1244 C CA . TYR A 1 159 ? -0.156 -24.970 -13.112 1.00 86.06 159 TYR A CA 1
ATOM 1245 C C . TYR A 1 159 ? -1.496 -25.109 -12.375 1.00 86.06 159 TYR A C 1
ATOM 1247 O O . TYR A 1 159 ? -2.548 -25.016 -13.003 1.00 86.06 159 TYR A O 1
ATOM 1255 N N . GLN A 1 160 ? -1.491 -25.304 -11.053 1.00 85.81 160 GLN A N 1
ATOM 1256 C CA . GLN A 1 160 ? -2.725 -25.371 -10.260 1.00 85.81 160 GLN A CA 1
ATOM 1257 C C . GLN A 1 160 ? -3.496 -24.044 -10.240 1.00 85.81 160 GLN A C 1
ATOM 1259 O O . GLN A 1 160 ? -4.725 -24.071 -10.188 1.00 85.81 160 GLN A O 1
ATOM 1264 N N . VAL A 1 161 ? -2.796 -22.907 -10.289 1.00 80.50 161 VAL A N 1
ATOM 1265 C CA . VAL A 1 161 ? -3.408 -21.570 -10.339 1.00 80.50 161 VAL A CA 1
ATOM 1266 C C . VAL A 1 161 ? -3.940 -21.255 -11.739 1.00 80.50 161 VAL A C 1
ATOM 1268 O O . VAL A 1 161 ? -5.058 -20.760 -11.869 1.00 80.50 161 VAL A O 1
ATOM 1271 N N . ASP A 1 162 ? -3.180 -21.590 -12.782 1.00 84.62 162 ASP A N 1
ATOM 1272 C CA . ASP A 1 162 ? -3.518 -21.244 -14.167 1.00 84.62 162 ASP A CA 1
ATOM 1273 C C . ASP A 1 162 ? -4.576 -22.178 -14.773 1.00 84.62 162 ASP A C 1
ATOM 1275 O O . ASP A 1 162 ? -5.407 -21.748 -15.577 1.00 84.62 162 ASP A O 1
ATOM 1279 N N . LYS A 1 163 ? -4.589 -23.460 -14.381 1.00 89.19 163 LYS A N 1
ATOM 1280 C CA . LYS A 1 163 ? -5.496 -24.471 -14.945 1.00 89.19 163 LYS A CA 1
ATOM 1281 C C . LYS A 1 163 ? -6.982 -24.098 -14.830 1.00 89.19 163 LYS A C 1
ATOM 1283 O O . LYS A 1 163 ? -7.659 -24.174 -15.849 1.00 89.19 163 LYS A O 1
ATOM 1288 N N . PRO A 1 164 ? -7.514 -23.668 -13.669 1.00 83.25 164 PRO A N 1
ATOM 1289 C CA . PRO A 1 164 ? -8.915 -23.263 -13.567 1.00 83.25 164 PRO A CA 1
ATOM 1290 C C . PRO A 1 164 ? -9.293 -22.126 -14.522 1.00 83.25 164 PRO A C 1
ATOM 1292 O O . PRO A 1 164 ? -10.390 -22.145 -15.073 1.00 83.25 164 PRO A O 1
ATOM 1295 N N . VAL A 1 165 ? -8.388 -21.166 -14.746 1.00 84.31 165 VAL A N 1
ATOM 1296 C CA . VAL A 1 165 ? -8.610 -20.046 -15.676 1.00 84.31 165 VAL A CA 1
ATOM 1297 C C . VAL A 1 165 ? -8.633 -20.551 -17.119 1.00 84.31 165 VAL A C 1
ATOM 1299 O O . VAL A 1 165 ? -9.499 -20.160 -17.899 1.00 84.31 165 VAL A O 1
ATOM 1302 N N . ALA A 1 166 ? -7.720 -21.458 -17.474 1.00 88.56 166 ALA A N 1
ATOM 1303 C CA . ALA A 1 166 ? -7.713 -22.094 -18.789 1.00 88.56 166 ALA A CA 1
ATOM 1304 C C . ALA A 1 166 ? -8.994 -22.913 -19.039 1.00 88.56 166 ALA A C 1
ATOM 1306 O O . ALA A 1 166 ? -9.625 -22.750 -20.084 1.00 88.56 166 ALA A O 1
ATOM 1307 N N . ASP A 1 167 ? -9.413 -23.725 -18.062 1.00 89.00 167 ASP A N 1
ATOM 1308 C CA . ASP A 1 167 ? -10.638 -24.530 -18.122 1.00 89.00 167 ASP A CA 1
ATOM 1309 C C . ASP A 1 167 ? -11.889 -23.632 -18.262 1.00 89.00 167 ASP A C 1
ATOM 1311 O O . ASP A 1 167 ? -12.818 -23.953 -19.006 1.00 89.00 167 ASP A O 1
ATOM 1315 N N . GLU A 1 168 ? -11.916 -22.480 -17.583 1.00 85.62 168 GLU A N 1
ATOM 1316 C CA . GLU A 1 168 ? -12.986 -21.479 -17.680 1.00 85.62 168 GLU A CA 1
ATOM 1317 C C . GLU A 1 168 ? -13.051 -20.834 -19.071 1.00 85.62 168 GLU A C 1
ATOM 1319 O O . GLU A 1 168 ? -14.133 -20.739 -19.663 1.00 85.62 168 GLU A O 1
ATOM 1324 N N . ILE A 1 169 ? -11.900 -20.445 -19.630 1.00 88.00 169 ILE A N 1
ATOM 1325 C CA . ILE A 1 169 ? -11.808 -19.908 -20.992 1.00 88.00 169 ILE A CA 1
ATOM 1326 C C . ILE A 1 169 ? -12.283 -20.960 -22.001 1.00 88.00 169 ILE A C 1
ATOM 1328 O O . ILE A 1 169 ? -13.132 -20.652 -22.840 1.00 88.00 169 ILE A O 1
ATOM 1332 N N . GLU A 1 170 ? -11.815 -22.206 -21.902 1.00 94.00 170 GLU A N 1
ATOM 1333 C CA . GLU A 1 170 ? -12.224 -23.291 -22.801 1.00 94.00 170 GLU A CA 1
ATOM 1334 C C . GLU A 1 170 ? -13.731 -23.575 -22.697 1.00 94.00 170 GLU A C 1
ATOM 1336 O O . GLU A 1 170 ? -14.426 -23.677 -23.714 1.00 94.00 170 GLU A O 1
ATOM 1341 N N . ALA A 1 171 ? -14.276 -23.634 -21.478 1.00 90.38 171 ALA A N 1
ATOM 1342 C CA . ALA A 1 171 ? -15.707 -23.808 -21.256 1.00 90.38 171 ALA A CA 1
ATOM 1343 C C . ALA A 1 171 ? -16.524 -22.657 -21.862 1.00 90.38 171 ALA A C 1
ATOM 1345 O O . ALA A 1 171 ? -17.571 -22.910 -22.473 1.00 90.38 171 ALA A O 1
ATOM 1346 N N . SER A 1 172 ? -16.044 -21.415 -21.747 1.00 90.88 172 SER A N 1
ATOM 1347 C CA . SER A 1 172 ? -16.696 -20.246 -22.344 1.00 90.88 172 SER A CA 1
ATOM 1348 C C . SER A 1 172 ? -16.698 -20.315 -23.874 1.00 90.88 172 SER A C 1
ATOM 1350 O O . SER A 1 172 ? -17.737 -20.092 -24.496 1.00 90.88 172 SER A O 1
ATOM 1352 N N . MET A 1 173 ? -15.582 -20.736 -24.484 1.00 92.38 173 MET A N 1
ATOM 1353 C CA . MET A 1 173 ? -15.476 -20.922 -25.933 1.00 92.38 173 MET A CA 1
ATOM 1354 C C . MET A 1 173 ? -16.392 -22.045 -26.425 1.00 92.38 173 MET A C 1
ATOM 1356 O O . MET A 1 173 ? -17.048 -21.900 -27.455 1.00 92.38 173 MET A O 1
ATOM 1360 N N . ARG A 1 174 ? -16.476 -23.156 -25.682 1.00 94.75 174 ARG A N 1
ATOM 1361 C CA . ARG A 1 174 ? -17.290 -24.318 -26.059 1.00 94.75 174 ARG A CA 1
ATOM 1362 C C . ARG A 1 174 ? -18.790 -24.067 -25.920 1.00 94.75 174 ARG A C 1
ATOM 1364 O O . ARG A 1 174 ? -19.569 -24.542 -26.740 1.00 94.75 174 ARG A O 1
ATOM 1371 N N . THR A 1 175 ? -19.208 -23.399 -24.848 1.00 95.06 175 THR A N 1
ATOM 1372 C CA . THR A 1 175 ? -20.634 -23.209 -24.527 1.00 95.06 175 THR A CA 1
ATOM 1373 C C . THR A 1 175 ? -21.209 -21.907 -25.078 1.00 95.06 175 THR A C 1
ATOM 1375 O O . THR A 1 175 ? -22.427 -21.789 -25.189 1.00 95.06 175 THR A O 1
ATOM 1378 N N . GLY A 1 176 ? -20.360 -20.924 -25.396 1.00 94.06 176 GLY A N 1
ATOM 1379 C CA . GLY A 1 176 ? -20.774 -19.562 -25.738 1.00 94.06 176 GLY A CA 1
ATOM 1380 C C . GLY A 1 176 ? -21.326 -18.767 -24.548 1.00 94.06 176 GLY A C 1
ATOM 1381 O O . GLY A 1 176 ? -21.764 -17.631 -24.721 1.00 94.06 176 GLY A O 1
ATOM 1382 N N . ILE A 1 177 ? -21.322 -19.345 -23.342 1.00 88.50 177 ILE A N 1
ATOM 1383 C CA . ILE A 1 177 ? -21.743 -18.678 -22.113 1.00 88.50 177 ILE A CA 1
ATOM 1384 C C . ILE A 1 177 ? -20.485 -18.125 -21.453 1.00 88.50 177 ILE A C 1
ATOM 1386 O O . ILE A 1 177 ? -19.650 -18.876 -20.951 1.00 88.50 177 ILE A O 1
ATOM 1390 N N . LEU A 1 178 ? -20.349 -16.801 -21.461 1.00 84.62 178 LEU A N 1
ATOM 1391 C CA . LEU A 1 178 ? -19.290 -16.130 -20.718 1.00 84.62 178 LEU A CA 1
ATOM 1392 C C . LEU A 1 178 ? -19.512 -16.340 -19.219 1.00 84.62 178 LEU A C 1
ATOM 1394 O O . LEU A 1 178 ? -20.645 -16.259 -18.729 1.00 84.62 178 LEU A O 1
ATOM 1398 N N . SER A 1 179 ? -18.426 -16.593 -18.492 1.00 80.69 179 SER A N 1
ATOM 1399 C CA . SER A 1 179 ? -18.465 -16.592 -17.035 1.00 80.69 179 SER A CA 1
ATOM 1400 C C . SER A 1 179 ? -19.000 -15.252 -16.544 1.00 80.69 179 SER A C 1
ATOM 1402 O O . SER A 1 179 ? -18.718 -14.202 -17.123 1.00 80.69 179 SER A O 1
ATOM 1404 N N . ASN A 1 180 ? -19.843 -15.279 -15.513 1.00 82.31 180 ASN A N 1
ATOM 1405 C CA . ASN A 1 180 ? -20.394 -14.048 -14.970 1.00 82.31 180 ASN A CA 1
ATOM 1406 C C . ASN A 1 180 ? -19.255 -13.278 -14.289 1.00 82.31 180 ASN A C 1
ATOM 1408 O O . ASN A 1 180 ? -18.812 -13.728 -13.226 1.00 82.31 180 ASN A O 1
ATOM 1412 N N . PRO A 1 181 ? -18.856 -12.097 -14.799 1.00 74.88 181 PRO A N 1
ATOM 1413 C CA . PRO A 1 181 ? -17.742 -11.342 -14.230 1.00 74.88 181 PRO A CA 1
ATOM 1414 C C . PRO A 1 181 ? -18.001 -10.990 -12.759 1.00 74.88 181 PRO A C 1
ATOM 1416 O O . PRO A 1 181 ? -17.098 -10.905 -11.942 1.00 74.88 181 PRO A O 1
ATOM 1419 N N . ASN A 1 182 ? -19.266 -10.897 -12.337 1.00 74.81 182 ASN A N 1
ATOM 1420 C CA . ASN A 1 182 ? -19.617 -10.600 -10.947 1.00 74.81 182 ASN A CA 1
ATOM 1421 C C . ASN A 1 182 ? -19.457 -11.790 -9.979 1.00 74.81 182 ASN A C 1
ATOM 1423 O O . ASN A 1 182 ? -19.674 -11.628 -8.766 1.00 74.81 182 ASN A O 1
ATOM 1427 N N . ASN A 1 183 ? -19.132 -12.983 -10.483 1.00 80.31 183 ASN A N 1
ATOM 1428 C CA . ASN A 1 183 ? -18.972 -14.208 -9.701 1.00 80.31 183 ASN A CA 1
ATOM 1429 C C . ASN A 1 183 ? -17.589 -14.861 -9.850 1.00 80.31 183 ASN A C 1
ATOM 1431 O O . ASN A 1 183 ? -17.410 -15.994 -9.407 1.00 80.31 183 ASN A O 1
ATOM 1435 N N . GLU A 1 184 ? -16.610 -14.152 -10.407 1.00 79.38 184 GLU A N 1
ATOM 1436 C CA . GLU A 1 184 ? -15.239 -14.658 -10.457 1.00 79.38 184 GLU A CA 1
ATOM 1437 C C . GLU A 1 184 ? -14.671 -14.857 -9.046 1.00 79.38 184 GLU A C 1
ATOM 1439 O O . GLU A 1 184 ? -15.045 -14.168 -8.081 1.00 79.38 184 GLU A O 1
ATOM 1444 N N . ILE A 1 185 ? -13.736 -15.804 -8.932 1.00 74.06 185 ILE A N 1
ATOM 1445 C CA . ILE A 1 185 ? -13.053 -16.146 -7.677 1.00 74.06 185 ILE A CA 1
ATOM 1446 C C . ILE A 1 185 ? -12.444 -14.888 -7.058 1.00 74.06 185 ILE A C 1
ATOM 1448 O O . ILE A 1 185 ? -12.693 -14.617 -5.884 1.00 74.06 185 ILE A O 1
ATOM 1452 N N . PHE A 1 186 ? -11.775 -14.059 -7.863 1.00 75.69 186 PHE A N 1
ATOM 1453 C CA . PHE A 1 186 ? -11.187 -12.796 -7.426 1.00 75.69 186 PHE A CA 1
ATOM 1454 C C . PHE A 1 186 ? -12.210 -11.867 -6.755 1.00 75.69 186 PHE A C 1
ATOM 1456 O O . PHE A 1 186 ? -12.016 -11.432 -5.620 1.00 75.69 186 PHE A O 1
ATOM 1463 N N . HIS A 1 187 ? -13.357 -11.608 -7.390 1.00 79.81 187 HIS A N 1
ATOM 1464 C CA . HIS A 1 187 ? -14.407 -10.766 -6.805 1.00 79.81 187 HIS A CA 1
ATOM 1465 C C . HIS A 1 187 ? -15.016 -11.379 -5.539 1.00 79.81 187 HIS A C 1
ATOM 1467 O O . HIS A 1 187 ? -15.464 -10.674 -4.625 1.00 79.81 187 HIS A O 1
ATOM 1473 N N . ARG A 1 188 ? -15.065 -12.709 -5.463 1.00 80.56 188 ARG A N 1
ATOM 1474 C CA . ARG A 1 188 ? -15.541 -13.440 -4.287 1.00 80.56 188 ARG A CA 1
ATOM 1475 C C . ARG A 1 188 ? -14.551 -13.324 -3.127 1.00 80.56 188 ARG A C 1
ATOM 1477 O O . ARG A 1 188 ? -14.974 -13.055 -2.000 1.00 80.56 188 ARG A O 1
ATOM 1484 N N . GLU A 1 189 ? -13.260 -13.446 -3.405 1.00 77.50 189 GLU A N 1
ATOM 1485 C CA . GLU A 1 189 ? -12.170 -13.257 -2.450 1.00 77.50 189 GLU A CA 1
ATOM 1486 C C . GLU A 1 189 ? -12.059 -11.808 -1.985 1.00 77.50 189 GLU A C 1
ATOM 1488 O O . GLU A 1 189 ? -12.019 -11.570 -0.779 1.00 77.50 189 GLU A O 1
ATOM 1493 N N . ALA A 1 190 ? -12.135 -10.834 -2.893 1.00 81.56 190 ALA A N 1
ATOM 1494 C CA . ALA A 1 190 ? -12.143 -9.412 -2.566 1.00 81.56 190 ALA A CA 1
ATOM 1495 C C . ALA A 1 190 ? -13.307 -9.060 -1.625 1.00 81.56 190 ALA A C 1
ATOM 1497 O O . ALA A 1 190 ? -13.099 -8.456 -0.571 1.00 81.56 190 ALA A O 1
ATOM 1498 N N . ARG A 1 191 ? -14.532 -9.519 -1.926 1.00 87.19 191 ARG A N 1
ATOM 1499 C CA . ARG A 1 191 ? -15.694 -9.341 -1.032 1.00 87.19 191 ARG A CA 1
ATOM 1500 C C . ARG A 1 191 ? -15.523 -10.072 0.298 1.00 87.19 191 ARG A C 1
ATOM 1502 O O . ARG A 1 191 ? -15.935 -9.560 1.336 1.00 87.19 191 ARG A O 1
ATOM 1509 N N . ASN A 1 192 ? -14.932 -11.267 0.307 1.00 80.25 192 ASN A N 1
ATOM 1510 C CA . ASN A 1 192 ? -14.617 -11.980 1.548 1.00 80.25 192 ASN A CA 1
ATOM 1511 C C . ASN A 1 192 ? -13.597 -11.218 2.399 1.00 80.25 192 ASN A C 1
ATOM 1513 O O . ASN A 1 192 ? -13.802 -11.087 3.604 1.00 80.25 192 ASN A O 1
ATOM 1517 N N . SER A 1 193 ? -12.548 -10.682 1.781 1.00 78.69 193 SER A N 1
ATOM 1518 C CA . SER A 1 193 ? -11.541 -9.846 2.430 1.00 78.69 193 SER A CA 1
ATOM 1519 C C . SER A 1 193 ? -12.177 -8.585 3.016 1.00 78.69 193 SER A C 1
ATOM 1521 O O . SER A 1 193 ? -12.045 -8.328 4.211 1.00 78.69 193 SER A O 1
ATOM 1523 N N . GLN A 1 194 ? -12.999 -7.872 2.238 1.00 86.94 194 GLN A N 1
ATOM 1524 C CA . GLN A 1 194 ? -13.770 -6.721 2.720 1.00 86.94 194 GLN A CA 1
ATOM 1525 C C . GLN A 1 194 ? -14.679 -7.084 3.904 1.00 86.94 194 GLN A C 1
ATOM 1527 O O . GLN A 1 194 ? -14.716 -6.353 4.895 1.00 86.94 194 GLN A O 1
ATOM 1532 N N . ARG A 1 195 ? -15.372 -8.232 3.850 1.00 93.44 195 ARG A N 1
ATOM 1533 C CA . ARG A 1 195 ? -16.194 -8.728 4.968 1.00 93.44 195 ARG A CA 1
ATOM 1534 C C . ARG A 1 195 ? -15.358 -8.992 6.218 1.00 93.44 195 ARG A C 1
ATOM 1536 O O . ARG A 1 195 ? -15.765 -8.570 7.298 1.00 93.44 195 ARG A O 1
ATOM 1543 N N . ARG A 1 196 ? -14.195 -9.637 6.085 1.00 84.44 196 ARG A N 1
ATOM 1544 C CA . ARG A 1 196 ? -13.267 -9.880 7.204 1.00 84.44 196 ARG A CA 1
ATOM 1545 C C . ARG A 1 196 ? -12.758 -8.569 7.800 1.00 84.44 196 ARG A C 1
ATOM 1547 O O . ARG A 1 196 ? -12.811 -8.399 9.013 1.00 84.44 196 ARG A O 1
ATOM 1554 N N . SER A 1 197 ? -12.352 -7.615 6.966 1.00 86.69 197 SER A N 1
ATOM 1555 C CA . SER A 1 197 ? -11.905 -6.288 7.406 1.00 86.69 197 SER A CA 1
ATOM 1556 C C . SER A 1 197 ? -13.012 -5.513 8.125 1.00 86.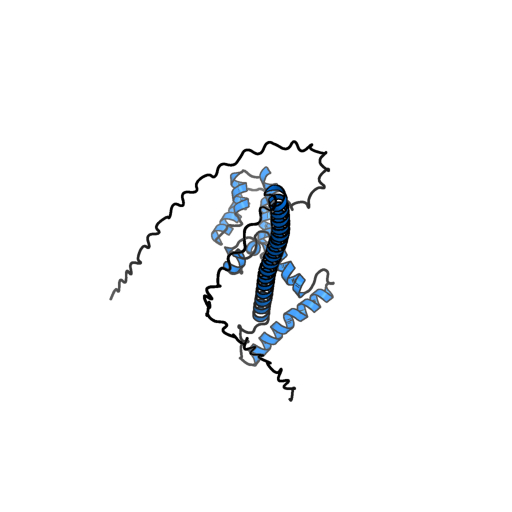69 197 SER A C 1
ATOM 1558 O O . SER A 1 197 ? -12.771 -4.929 9.180 1.00 86.69 197 SER A O 1
ATOM 1560 N N . ALA A 1 198 ? -14.246 -5.554 7.616 1.00 92.75 198 ALA A N 1
ATOM 1561 C CA . ALA A 1 198 ? -15.396 -4.930 8.269 1.00 92.75 198 ALA A CA 1
ATOM 1562 C C . ALA A 1 198 ? -15.728 -5.591 9.618 1.00 92.75 198 ALA A C 1
ATOM 1564 O O . ALA A 1 198 ? -16.002 -4.890 10.592 1.00 92.75 198 ALA A O 1
ATOM 1565 N N . GLN A 1 199 ? -15.668 -6.925 9.700 1.00 92.38 199 GLN A N 1
ATOM 1566 C CA . GLN A 1 199 ? -15.838 -7.664 10.955 1.00 92.38 199 GLN A CA 1
ATOM 1567 C C . GLN A 1 199 ? -14.746 -7.313 11.969 1.00 92.38 199 GLN A C 1
ATOM 1569 O O . GLN A 1 199 ? -15.063 -7.035 13.122 1.00 92.38 199 GLN A O 1
ATOM 1574 N N . ALA A 1 200 ? -13.482 -7.256 11.541 1.00 88.94 200 ALA A N 1
ATOM 1575 C CA . ALA A 1 200 ? -12.364 -6.863 12.391 1.00 88.94 200 ALA A CA 1
ATOM 1576 C C . ALA A 1 200 ? -12.514 -5.423 12.901 1.00 88.94 200 ALA A C 1
ATOM 1578 O O . ALA A 1 200 ? -12.312 -5.169 14.087 1.00 88.94 200 ALA A O 1
ATOM 1579 N N . ARG A 1 201 ? -12.926 -4.485 12.037 1.00 96.00 201 ARG A N 1
ATOM 1580 C CA . ARG A 1 201 ? -13.214 -3.099 12.434 1.00 96.00 201 ARG A CA 1
ATOM 1581 C C . ARG A 1 201 ? -14.323 -3.044 13.486 1.00 96.00 201 ARG A C 1
ATOM 1583 O O . ARG A 1 201 ? -14.113 -2.476 14.552 1.00 96.00 201 ARG A O 1
ATOM 1590 N N . LYS A 1 202 ? -15.450 -3.717 13.236 1.00 97.12 202 LYS A N 1
ATOM 1591 C CA . LYS A 1 202 ? -16.574 -3.787 14.181 1.00 97.12 202 LYS A CA 1
ATOM 1592 C C . LYS A 1 202 ? -16.180 -4.436 15.513 1.00 97.12 202 LYS A C 1
ATOM 1594 O O . LYS A 1 202 ? -16.651 -4.007 16.561 1.00 97.12 202 LYS A O 1
ATOM 1599 N N . ALA A 1 203 ? -15.318 -5.452 15.492 1.00 95.06 203 ALA A N 1
ATOM 1600 C CA . ALA A 1 203 ? -14.804 -6.081 16.705 1.00 95.06 203 ALA A CA 1
ATOM 1601 C C . ALA A 1 203 ? -13.948 -5.109 17.532 1.00 95.06 203 ALA A C 1
ATOM 1603 O O . ALA A 1 203 ? -14.130 -5.030 18.742 1.00 95.06 203 ALA A O 1
ATOM 1604 N N . ARG A 1 204 ? -13.074 -4.320 16.888 1.00 96.00 204 ARG A N 1
ATOM 1605 C CA . ARG A 1 204 ? -12.278 -3.280 17.568 1.00 96.00 204 ARG A CA 1
ATOM 1606 C C . ARG A 1 204 ? -13.154 -2.181 18.163 1.00 96.00 204 ARG A C 1
ATOM 1608 O O . ARG A 1 204 ? -12.945 -1.802 19.307 1.00 96.00 204 ARG A O 1
ATOM 1615 N N . GLU A 1 205 ? -14.146 -1.705 17.412 1.00 97.94 205 GLU A N 1
ATOM 1616 C CA . GLU A 1 205 ? -15.117 -0.715 17.899 1.00 97.94 205 GLU A CA 1
ATOM 1617 C C . GLU A 1 205 ? -15.893 -1.254 19.111 1.00 97.94 205 GLU A C 1
ATOM 1619 O O . GLU A 1 205 ? -15.996 -0.583 20.135 1.00 97.94 205 GLU A O 1
ATOM 1624 N N . SER A 1 206 ? -16.379 -2.497 19.036 1.00 97.31 206 SER A N 1
ATOM 1625 C CA . SER A 1 206 ? -17.066 -3.151 20.155 1.00 97.31 206 SER A CA 1
ATOM 1626 C C . SER A 1 206 ? -16.162 -3.333 21.375 1.00 97.31 206 SER A C 1
ATOM 1628 O O . SER A 1 206 ? -16.643 -3.211 22.500 1.00 97.31 206 SER A O 1
ATOM 1630 N N . GLN A 1 207 ? -14.880 -3.641 21.167 1.00 96.50 207 GLN A N 1
ATOM 1631 C CA . GLN A 1 207 ? -13.910 -3.769 22.249 1.00 96.50 207 GLN A CA 1
ATOM 1632 C C . GLN A 1 207 ? -13.674 -2.416 22.926 1.00 96.50 207 GLN A C 1
ATOM 1634 O O . GLN A 1 207 ? -13.787 -2.335 24.141 1.00 96.50 207 GLN A O 1
ATOM 1639 N N . ALA A 1 208 ? -13.463 -1.349 22.150 1.00 97.62 208 ALA A N 1
ATOM 1640 C CA . ALA A 1 208 ? -13.269 -0.002 22.685 1.00 97.62 208 ALA A CA 1
ATOM 1641 C C . ALA A 1 208 ? -14.464 0.461 23.540 1.00 97.62 208 ALA A C 1
ATOM 1643 O O . ALA A 1 208 ? -14.277 0.954 24.649 1.00 97.62 208 ALA A O 1
ATOM 1644 N N . VAL A 1 209 ? -15.696 0.226 23.070 1.00 98.06 209 VAL A N 1
ATOM 1645 C CA . VAL A 1 209 ? -16.916 0.524 23.844 1.00 98.06 209 VAL A CA 1
ATOM 1646 C C . VAL A 1 209 ? -16.991 -0.321 25.122 1.00 98.06 209 VAL A C 1
ATOM 1648 O O . VAL A 1 209 ? -17.385 0.174 26.180 1.00 98.06 209 VAL A O 1
ATOM 1651 N N . SER A 1 210 ? -16.618 -1.602 25.047 1.00 97.69 210 SER A N 1
ATOM 1652 C CA . SER A 1 210 ? -16.566 -2.479 26.220 1.00 97.69 210 SER A CA 1
ATOM 1653 C C . SER A 1 210 ? -15.560 -1.968 27.254 1.00 97.69 210 SER A C 1
ATOM 1655 O O . SER A 1 210 ? -15.897 -1.901 28.438 1.00 97.69 210 SER A O 1
ATOM 1657 N N . ASP A 1 211 ? -14.371 -1.564 26.815 1.00 97.31 211 ASP A N 1
ATOM 1658 C CA . ASP A 1 211 ? -13.300 -1.056 27.672 1.00 97.31 211 ASP A CA 1
ATOM 1659 C C . ASP A 1 211 ? -13.714 0.254 28.362 1.00 97.31 211 ASP A C 1
ATOM 1661 O O . ASP A 1 211 ? -13.602 0.371 29.584 1.00 97.31 211 ASP A O 1
ATOM 1665 N N . GLU A 1 212 ? -14.311 1.195 27.621 1.00 98.19 212 GLU A N 1
ATOM 1666 C CA . GLU A 1 212 ? -14.853 2.442 28.179 1.00 98.19 212 GLU A CA 1
ATOM 1667 C C . GLU A 1 212 ? -15.957 2.165 29.215 1.00 98.19 212 GLU A C 1
ATOM 1669 O O . GLU A 1 212 ? -15.986 2.744 30.306 1.00 98.19 212 GLU A O 1
ATOM 1674 N N . SER A 1 213 ? -16.851 1.214 28.922 1.00 97.44 213 SER A N 1
ATOM 1675 C CA . SER A 1 213 ? -17.905 0.820 29.860 1.00 97.44 213 SER A CA 1
ATOM 1676 C C . SER A 1 213 ? -17.347 0.186 31.141 1.00 97.44 213 SER A C 1
ATOM 1678 O O . SER A 1 213 ? -17.896 0.396 32.229 1.00 97.44 213 SER A O 1
ATOM 1680 N N . ALA A 1 214 ? -16.252 -0.572 31.034 1.00 98.00 214 ALA A N 1
ATOM 1681 C CA . ALA A 1 214 ? -15.568 -1.162 32.175 1.00 98.00 214 ALA A CA 1
ATOM 1682 C C . ALA A 1 214 ? -14.908 -0.076 33.035 1.00 98.00 214 ALA A C 1
ATOM 1684 O O . ALA A 1 214 ? -15.065 -0.090 34.258 1.00 98.00 214 ALA A O 1
ATOM 1685 N N . GLU A 1 215 ? -14.263 0.912 32.412 1.00 98.19 215 GLU A N 1
ATOM 1686 C CA . GLU A 1 215 ? -13.666 2.053 33.110 1.00 98.19 215 GLU A CA 1
ATOM 1687 C C . GLU A 1 215 ? -14.717 2.868 33.883 1.00 98.19 215 GLU A C 1
ATOM 1689 O O . GLU A 1 215 ? -14.538 3.171 35.067 1.00 98.19 215 GLU A O 1
ATOM 1694 N N . LEU A 1 216 ? -15.857 3.178 33.257 1.00 98.31 216 LEU A N 1
ATOM 1695 C CA . LEU A 1 216 ? -16.951 3.899 33.915 1.00 98.31 216 LEU A CA 1
ATOM 1696 C C . LEU A 1 216 ? -17.516 3.129 35.115 1.00 98.31 216 LEU A C 1
ATOM 1698 O O . LEU A 1 216 ? -17.806 3.727 36.153 1.00 98.31 216 LEU A O 1
ATOM 1702 N N . ARG A 1 217 ? -17.633 1.799 35.018 1.00 98.25 217 ARG A N 1
ATOM 1703 C CA . ARG A 1 217 ? -18.068 0.956 36.145 1.00 98.25 217 ARG A CA 1
ATOM 1704 C C . ARG A 1 217 ? -17.086 1.009 37.312 1.00 98.25 217 ARG A C 1
ATOM 1706 O O . ARG A 1 217 ? -17.532 1.092 38.455 1.00 98.25 217 ARG A O 1
ATOM 1713 N N . LEU A 1 218 ? -15.780 1.010 37.038 1.00 98.38 218 LEU A N 1
ATOM 1714 C CA . LEU A 1 218 ? -14.754 1.168 38.072 1.00 98.38 218 LEU A CA 1
ATOM 1715 C C . LEU A 1 218 ? -14.855 2.536 38.763 1.00 98.38 218 LEU A C 1
ATOM 1717 O O . LEU A 1 218 ? -14.815 2.596 39.992 1.00 98.38 218 LEU A O 1
ATOM 1721 N N . LYS A 1 219 ? -15.074 3.621 38.006 1.00 98.50 219 LYS A N 1
ATOM 1722 C CA . LYS A 1 219 ? -15.281 4.972 38.566 1.00 98.50 219 LYS A CA 1
ATOM 1723 C C . LYS A 1 219 ? -16.518 5.044 39.463 1.00 98.50 219 LYS A C 1
ATOM 1725 O O . LYS A 1 219 ? -16.444 5.581 40.565 1.00 98.50 219 LYS A O 1
ATOM 1730 N N . ILE A 1 220 ? -17.640 4.465 39.026 1.00 98.12 220 ILE A N 1
ATOM 1731 C CA . ILE A 1 220 ? -18.872 4.403 39.828 1.00 98.12 220 ILE A CA 1
ATOM 1732 C C . ILE A 1 220 ? -18.635 3.621 41.125 1.00 98.12 220 ILE A C 1
ATOM 1734 O O . ILE A 1 220 ? -19.064 4.062 42.190 1.00 98.12 220 ILE A O 1
ATOM 1738 N N . ALA A 1 221 ? -17.944 2.481 41.055 1.00 98.38 221 ALA A N 1
ATOM 1739 C CA . ALA A 1 221 ? -17.632 1.681 42.235 1.00 98.38 221 ALA A CA 1
ATOM 1740 C C . ALA A 1 221 ? -16.754 2.453 43.236 1.00 98.38 221 ALA A C 1
ATOM 1742 O O . ALA A 1 221 ? -17.067 2.478 44.425 1.00 98.38 221 ALA A O 1
ATOM 1743 N N . ALA A 1 222 ? -15.713 3.142 42.758 1.00 98.44 222 ALA A N 1
ATOM 1744 C CA . ALA A 1 222 ? -14.841 3.962 43.599 1.00 98.44 222 ALA A CA 1
ATOM 1745 C C . ALA A 1 222 ? -15.597 5.119 44.282 1.00 98.44 222 ALA A C 1
ATOM 1747 O O . ALA A 1 222 ? -15.434 5.346 45.481 1.00 98.44 222 ALA A O 1
ATOM 1748 N N . GLU A 1 223 ? -16.474 5.811 43.550 1.00 98.50 223 GLU A N 1
ATOM 1749 C CA . GLU A 1 223 ? -17.302 6.896 44.092 1.00 98.50 223 GLU A CA 1
ATOM 1750 C C . GLU A 1 223 ? -18.303 6.387 45.144 1.00 98.50 223 GLU A C 1
ATOM 1752 O O . GLU A 1 223 ? -18.530 7.033 46.169 1.00 98.50 223 GLU A O 1
ATOM 1757 N N . LEU A 1 224 ? -18.884 5.198 44.943 1.00 98.44 224 LEU A N 1
ATOM 1758 C CA . LEU A 1 224 ? -19.756 4.572 45.939 1.00 98.44 224 LEU A CA 1
ATOM 1759 C C . LEU A 1 224 ? -19.008 4.254 47.240 1.00 98.44 224 LEU A C 1
ATOM 1761 O O . LEU A 1 224 ? -19.553 4.500 48.319 1.00 98.44 224 LEU A O 1
ATOM 1765 N N . GLU A 1 225 ? -17.772 3.760 47.160 1.00 98.25 225 GLU A N 1
ATOM 1766 C CA . GLU A 1 225 ? -16.928 3.540 48.342 1.00 98.25 225 GLU A CA 1
ATOM 1767 C C . GLU A 1 225 ? -16.554 4.858 49.036 1.00 98.25 225 GLU A C 1
ATOM 1769 O O . GLU A 1 225 ? -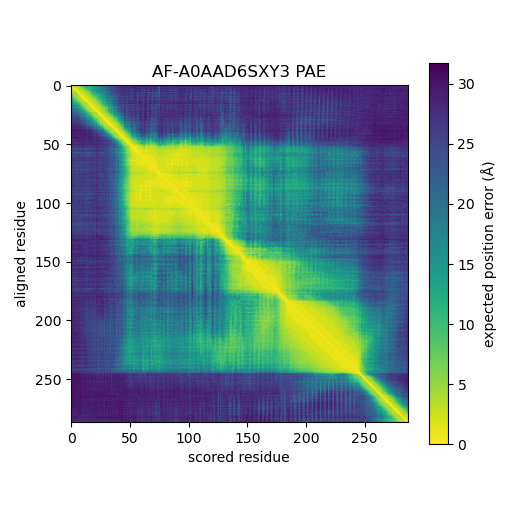16.666 4.972 50.259 1.00 98.25 225 GLU A O 1
ATOM 1774 N N . ALA A 1 226 ? -16.221 5.905 48.274 1.00 98.19 226 ALA A N 1
ATOM 1775 C CA . ALA A 1 226 ? -15.963 7.235 48.828 1.00 98.19 226 ALA A CA 1
ATOM 1776 C C . ALA A 1 226 ? -17.187 7.796 49.577 1.00 98.19 226 ALA A C 1
ATOM 1778 O O . ALA A 1 226 ? -17.060 8.316 50.692 1.00 98.19 226 ALA A O 1
ATOM 1779 N N . ARG A 1 227 ? -18.395 7.629 49.019 1.00 98.06 227 ARG A N 1
ATOM 1780 C CA . ARG A 1 227 ? -19.658 8.007 49.676 1.00 98.06 227 ARG A CA 1
ATOM 1781 C C . ARG A 1 227 ? -19.918 7.203 50.942 1.00 98.06 227 ARG A C 1
ATOM 1783 O O . ARG A 1 227 ? -20.356 7.782 51.935 1.00 98.06 227 ARG A O 1
ATOM 1790 N N . ARG A 1 228 ? -19.637 5.894 50.943 1.00 98.00 228 ARG A N 1
ATOM 1791 C CA . ARG A 1 228 ? -19.726 5.059 52.155 1.00 98.00 228 ARG A CA 1
ATOM 1792 C C . ARG A 1 228 ? -18.809 5.596 53.254 1.00 98.00 228 ARG A C 1
ATOM 1794 O O . ARG A 1 228 ? -19.280 5.793 54.374 1.00 98.00 228 ARG A O 1
ATOM 1801 N N . GLY A 1 229 ? -17.561 5.925 52.918 1.00 97.62 229 GLY A N 1
ATOM 1802 C CA . GLY A 1 229 ? -16.611 6.542 53.847 1.00 97.62 229 GLY A CA 1
ATOM 1803 C C . GLY A 1 229 ? -17.062 7.917 54.354 1.00 97.62 229 GLY A C 1
ATOM 1804 O O . GLY A 1 229 ? -17.000 8.189 55.551 1.00 97.62 229 GLY A O 1
ATOM 1805 N N . SER A 1 230 ? -17.583 8.778 53.474 1.00 97.44 230 SER A N 1
ATOM 1806 C CA . SER A 1 230 ? -18.112 10.089 53.870 1.00 97.44 230 SER A CA 1
ATOM 1807 C C . SER A 1 230 ? -19.305 9.967 54.816 1.00 97.44 230 SER A C 1
ATOM 1809 O O . SER A 1 230 ? -19.332 10.626 55.850 1.00 97.44 230 SER A O 1
ATOM 1811 N N . ASN A 1 231 ? -20.253 9.081 54.504 1.00 97.31 231 ASN A N 1
ATOM 1812 C CA . ASN A 1 231 ? -21.415 8.826 55.351 1.00 97.31 231 ASN A CA 1
ATOM 1813 C C . ASN A 1 231 ? -21.012 8.280 56.728 1.00 97.31 231 ASN A C 1
ATOM 1815 O O . ASN A 1 231 ? -21.639 8.639 57.722 1.00 97.31 231 ASN A O 1
ATOM 1819 N N . ALA A 1 232 ? -19.977 7.435 56.803 1.00 97.81 232 ALA A N 1
ATOM 1820 C CA . ALA A 1 232 ? -19.434 6.955 58.074 1.00 97.81 232 ALA A CA 1
ATOM 1821 C C . ALA A 1 232 ? -18.867 8.108 58.921 1.00 97.81 232 ALA A C 1
ATOM 1823 O O . ALA A 1 232 ? -19.243 8.242 60.082 1.00 97.81 232 ALA A O 1
ATOM 1824 N N . ARG A 1 233 ? -18.072 9.007 58.323 1.00 98.06 233 ARG A N 1
ATOM 1825 C CA . ARG A 1 233 ? -17.556 10.208 59.012 1.00 98.06 233 ARG A CA 1
ATOM 1826 C C . ARG A 1 233 ? -18.666 11.147 59.476 1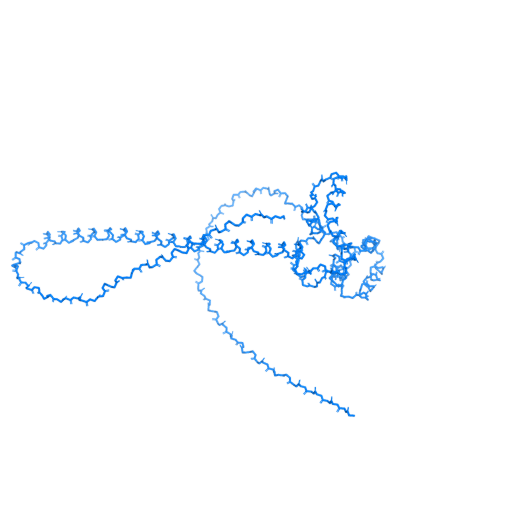.00 98.06 233 ARG A C 1
ATOM 1828 O O . ARG A 1 233 ? -18.605 11.682 60.575 1.00 98.06 233 ARG A O 1
ATOM 1835 N N . THR A 1 234 ? -19.699 11.355 58.658 1.00 96.56 234 THR A N 1
ATOM 1836 C CA . THR A 1 234 ? -20.848 12.187 59.047 1.00 96.56 234 THR A CA 1
ATOM 1837 C C . THR A 1 234 ? -21.591 11.592 60.240 1.00 96.56 234 THR A C 1
ATOM 1839 O O . THR A 1 234 ? -22.028 12.337 61.113 1.00 96.56 234 THR A O 1
ATOM 1842 N N . LYS A 1 235 ? -21.725 10.260 60.308 1.00 97.81 235 LYS A N 1
ATOM 1843 C CA . LYS A 1 235 ? -22.298 9.587 61.482 1.00 97.81 235 LYS A CA 1
ATOM 1844 C C . LYS A 1 235 ? -21.447 9.821 62.729 1.00 97.81 235 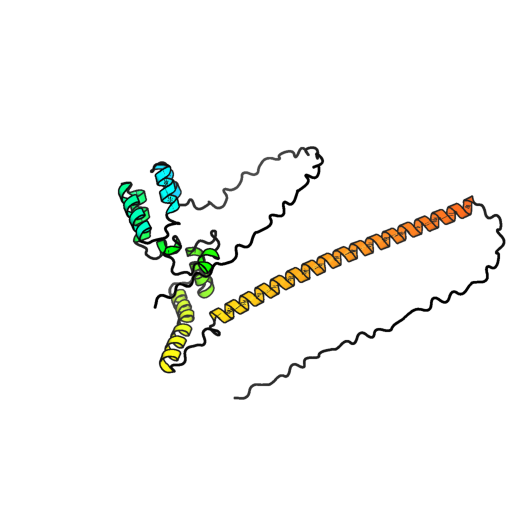LYS A C 1
ATOM 1846 O O . LYS A 1 235 ? -21.997 10.254 63.732 1.00 97.81 235 LYS A O 1
ATOM 1851 N N . GLU A 1 236 ? -20.133 9.641 62.633 1.00 97.62 236 GLU A N 1
ATOM 1852 C CA . GLU A 1 236 ? -19.200 9.873 63.743 1.00 97.62 236 GLU A CA 1
ATOM 1853 C C . GLU A 1 236 ? -19.241 11.326 64.252 1.00 97.62 236 GLU A C 1
ATOM 1855 O O . GLU A 1 236 ? -19.361 11.566 65.451 1.00 97.62 236 GLU A O 1
ATOM 1860 N N . LEU A 1 237 ? -19.229 12.316 63.351 1.00 96.56 237 LEU A N 1
ATOM 1861 C CA . LEU A 1 237 ? -19.357 13.731 63.725 1.00 96.56 237 LEU A CA 1
ATOM 1862 C C . LEU A 1 237 ? -20.701 14.037 64.399 1.00 96.56 237 LEU A C 1
ATOM 1864 O O . LEU A 1 237 ? -20.745 14.819 65.346 1.00 96.56 237 LEU A O 1
ATOM 1868 N N . ASN A 1 238 ? -21.796 13.422 63.942 1.00 94.44 238 ASN A N 1
ATOM 1869 C CA . ASN A 1 238 ? -23.105 13.576 64.580 1.00 94.44 238 ASN A CA 1
ATOM 1870 C C . ASN A 1 238 ? -23.144 12.946 65.983 1.00 94.44 238 ASN A C 1
ATOM 1872 O O . ASN A 1 238 ? -23.767 13.514 66.879 1.00 94.44 238 ASN A O 1
ATOM 1876 N N . GLU A 1 239 ? -22.475 11.809 66.190 1.00 95.12 239 GLU A N 1
ATOM 1877 C CA . GLU A 1 239 ? -22.318 11.182 67.511 1.00 95.12 239 GLU A CA 1
ATOM 1878 C C . GLU A 1 239 ? -21.503 12.081 68.456 1.00 95.12 239 GLU A C 1
ATOM 1880 O O . GLU A 1 239 ? -21.923 12.333 69.586 1.00 95.12 239 GLU A O 1
ATOM 1885 N N . GLN A 1 240 ? -20.396 12.662 67.980 1.00 94.38 240 GLN A N 1
ATOM 1886 C CA . GLN A 1 240 ? -19.617 13.648 68.742 1.00 94.38 240 GLN A CA 1
ATOM 1887 C C . GLN A 1 240 ? -20.445 14.894 69.080 1.00 94.38 240 GLN A C 1
ATOM 1889 O O . GLN A 1 240 ? -20.415 15.377 70.213 1.00 94.38 240 GLN A O 1
ATOM 1894 N N . LEU A 1 241 ? -21.228 15.398 68.123 1.00 92.38 241 LEU A N 1
ATOM 1895 C CA . LEU A 1 241 ? -22.112 16.541 68.336 1.00 92.38 241 LEU A CA 1
ATOM 1896 C C . LEU A 1 241 ? -23.172 16.218 69.394 1.00 92.38 241 LEU A C 1
ATOM 1898 O O . LEU A 1 241 ? -23.410 17.049 70.267 1.00 92.38 241 LEU A O 1
ATOM 1902 N N . GLN A 1 242 ? -23.766 15.020 69.387 1.00 90.81 242 GLN A N 1
ATOM 1903 C CA . GLN A 1 242 ? -24.690 14.582 70.443 1.00 90.81 242 GLN A CA 1
ATOM 1904 C C . GLN A 1 242 ? -24.036 14.551 71.831 1.00 90.81 242 GLN A C 1
ATOM 1906 O O . GLN A 1 242 ? -24.676 14.947 72.806 1.00 90.81 242 GLN A O 1
ATOM 1911 N N . LEU A 1 243 ? -22.771 14.131 71.929 1.00 90.62 243 LEU A N 1
ATOM 1912 C CA . LEU A 1 243 ? -22.027 14.140 73.192 1.00 90.62 243 LEU A CA 1
ATOM 1913 C C . LEU A 1 243 ? -21.769 15.571 73.692 1.00 90.62 243 LEU A C 1
ATOM 1915 O O . LEU A 1 243 ? -21.980 15.851 74.870 1.00 90.62 243 LEU A O 1
ATOM 1919 N N . VAL A 1 244 ? -21.366 16.485 72.802 1.00 90.69 244 VAL A N 1
ATOM 1920 C CA . VAL A 1 244 ? -21.055 17.888 73.146 1.00 90.69 244 VAL A CA 1
ATOM 1921 C C . VAL A 1 244 ? -22.311 18.701 73.444 1.00 90.69 244 VAL A C 1
ATOM 1923 O O . VAL A 1 244 ? -22.341 19.470 74.401 1.00 90.69 244 VAL A O 1
ATOM 1926 N N . THR A 1 245 ? -23.366 18.530 72.646 1.00 88.94 245 THR A N 1
ATOM 1927 C CA . THR A 1 245 ? -24.651 19.218 72.861 1.00 88.94 245 THR A CA 1
ATOM 1928 C C . THR A 1 245 ? -25.414 18.681 74.064 1.00 88.94 245 THR A C 1
ATOM 1930 O O . THR A 1 245 ? -26.446 19.252 74.415 1.00 88.94 245 THR A O 1
ATOM 1933 N N . GLY A 1 246 ? -24.877 17.635 74.710 1.00 59.72 246 GLY A N 1
ATOM 1934 C CA . GLY A 1 246 ? -25.183 17.243 76.073 1.00 59.72 246 GLY A CA 1
ATOM 1935 C C . GLY A 1 246 ? -26.673 17.182 76.313 1.00 59.72 246 GLY A C 1
ATOM 1936 O O . GLY A 1 246 ? -27.193 18.073 76.965 1.00 59.72 246 GLY A O 1
ATOM 1937 N N . THR A 1 247 ? -27.340 16.168 75.751 1.00 54.25 247 THR A N 1
ATOM 1938 C CA . THR A 1 247 ? -28.696 15.698 76.088 1.00 54.25 247 THR A CA 1
ATOM 1939 C C . THR A 1 247 ? -29.442 16.569 77.115 1.00 54.25 247 THR A C 1
ATOM 1941 O O . THR A 1 247 ? -29.672 16.164 78.252 1.00 54.25 247 THR A O 1
ATOM 1944 N N . SER A 1 248 ? -29.859 17.770 76.713 1.00 44.88 248 SER A N 1
ATOM 1945 C CA . SER A 1 248 ? -30.957 18.466 77.364 1.00 44.88 248 SER A CA 1
ATOM 1946 C C . SER A 1 248 ? -32.202 17.898 76.703 1.00 44.88 248 SER A C 1
ATOM 1948 O O . SER A 1 248 ? -32.379 17.971 75.488 1.00 44.88 248 SER A O 1
ATOM 1950 N N . GLY A 1 249 ? -33.001 17.181 77.492 1.00 52.16 249 GLY A N 1
ATOM 1951 C CA . GLY A 1 249 ? -34.167 16.437 77.034 1.00 52.16 249 GLY A CA 1
ATOM 1952 C C . GLY A 1 249 ? -35.161 17.317 76.275 1.00 52.16 249 GLY A C 1
ATOM 1953 O O . GLY A 1 249 ? -36.070 17.902 76.858 1.00 52.16 249 GLY A O 1
ATOM 1954 N N . GLY A 1 250 ? -35.023 17.369 74.953 1.00 53.78 250 GLY A N 1
ATOM 1955 C CA . GLY A 1 250 ? -35.993 17.959 74.044 1.00 53.78 250 GLY A CA 1
ATOM 1956 C C . GLY A 1 250 ? -37.172 17.012 73.859 1.00 53.78 250 GLY A C 1
ATOM 1957 O O . GLY A 1 250 ? -37.138 16.099 73.038 1.00 53.78 250 GLY A O 1
ATOM 1958 N N . ARG A 1 251 ? -38.204 17.222 74.677 1.00 55.09 251 ARG A N 1
ATOM 1959 C CA . ARG A 1 251 ? -39.557 16.654 74.605 1.00 55.09 251 ARG A CA 1
ATOM 1960 C C . ARG A 1 251 ? -39.978 16.329 73.161 1.00 55.09 251 ARG A C 1
ATOM 1962 O O . ARG A 1 251 ? -40.153 17.226 72.345 1.00 55.09 251 ARG A O 1
ATOM 1969 N N . LYS A 1 252 ? -40.201 15.040 72.872 1.00 55.78 252 LYS A N 1
ATOM 1970 C CA . LYS A 1 252 ? -40.777 14.548 71.610 1.00 55.78 252 LYS A CA 1
ATOM 1971 C C . LYS A 1 252 ? -42.148 15.192 71.372 1.00 55.78 252 LYS A C 1
ATOM 1973 O O . LYS A 1 252 ? -43.145 14.750 71.942 1.00 55.78 252 LYS A O 1
ATOM 1978 N N . THR A 1 253 ? -42.227 16.206 70.519 1.00 55.16 253 THR A N 1
ATOM 1979 C CA . THR A 1 253 ? -43.492 16.608 69.903 1.00 55.16 253 THR A CA 1
ATOM 1980 C C . THR A 1 253 ? -43.826 15.581 68.825 1.00 55.16 253 THR A C 1
ATOM 1982 O O . THR A 1 253 ? -43.101 15.403 67.849 1.00 55.16 253 THR A O 1
ATOM 1985 N N . LYS A 1 254 ? -44.922 14.843 69.043 1.00 54.22 254 LYS A N 1
ATOM 1986 C CA . LYS A 1 254 ? -45.580 14.012 68.028 1.00 54.22 254 LYS A CA 1
ATOM 1987 C C . LYS A 1 254 ? -45.980 14.921 66.860 1.00 54.22 254 LYS A C 1
ATOM 1989 O O . LYS A 1 254 ? -47.059 15.499 66.875 1.00 54.22 254 LYS A O 1
ATOM 1994 N N . SER A 1 255 ? -45.110 15.056 65.866 1.00 49.66 255 SER A N 1
ATOM 1995 C CA . SER A 1 255 ? -45.504 15.525 64.543 1.00 49.66 255 SER A CA 1
ATOM 1996 C C . SER A 1 255 ? -46.205 14.360 63.853 1.00 49.66 255 SER A C 1
ATOM 1998 O O . SER A 1 255 ? -45.583 13.387 63.426 1.00 49.66 255 SER A O 1
ATOM 2000 N N . THR A 1 256 ? -47.533 14.409 63.872 1.00 53.34 256 THR A N 1
ATOM 2001 C CA . THR A 1 256 ? -48.422 13.588 63.054 1.00 53.34 256 THR A CA 1
ATOM 2002 C C . THR A 1 256 ? -47.990 13.684 61.598 1.00 53.34 256 THR A C 1
ATOM 2004 O O . THR A 1 256 ? -48.003 14.762 61.008 1.00 53.34 256 THR A O 1
ATOM 2007 N N . GLY A 1 257 ? -47.594 12.540 61.044 1.00 51.56 257 GLY A N 1
ATOM 2008 C CA . GLY A 1 257 ? -47.189 12.403 59.657 1.00 51.56 257 GLY A CA 1
ATOM 2009 C C . GLY A 1 257 ? -48.282 12.883 58.711 1.00 51.56 257 GLY A C 1
ATOM 2010 O O . GLY A 1 257 ? -49.368 12.308 58.649 1.00 51.56 257 GLY A O 1
ATOM 2011 N N . VAL A 1 258 ? -47.958 13.914 57.937 1.00 55.53 258 VAL A N 1
ATOM 2012 C CA . VAL A 1 258 ? -48.651 14.198 56.688 1.00 55.53 258 VAL A CA 1
ATOM 2013 C C . VAL A 1 258 ? -48.163 13.153 55.691 1.00 55.53 258 VAL A C 1
ATOM 2015 O O . VAL A 1 258 ? -47.059 13.232 55.158 1.00 55.53 258 VAL A O 1
ATOM 2018 N N . LEU A 1 259 ? -48.987 12.126 55.502 1.00 55.75 259 LEU A N 1
ATOM 2019 C CA . LEU A 1 259 ? -48.882 11.166 54.414 1.00 55.75 259 LEU A CA 1
ATOM 2020 C C . LEU A 1 259 ? -49.131 11.906 53.093 1.00 55.75 259 LEU A C 1
ATOM 2022 O O . LEU A 1 259 ? -50.254 11.933 52.596 1.00 55.75 259 LEU A O 1
ATOM 2026 N N . THR A 1 260 ? -48.101 12.506 52.496 1.00 52.53 260 THR A N 1
ATOM 2027 C CA . THR A 1 260 ? -48.137 12.781 51.058 1.00 52.53 260 THR A CA 1
ATOM 2028 C C . THR A 1 260 ? -47.810 11.482 50.340 1.00 52.53 260 THR A C 1
ATOM 2030 O O . THR A 1 260 ? -46.660 11.097 50.136 1.00 52.53 260 THR A O 1
ATOM 2033 N N . ALA A 1 261 ? -48.876 10.758 50.005 1.00 54.91 261 ALA A N 1
ATOM 2034 C CA . ALA A 1 261 ? -48.839 9.642 49.084 1.00 54.91 261 ALA A CA 1
ATOM 2035 C C . ALA A 1 261 ? -48.279 10.129 47.739 1.00 54.91 261 ALA A C 1
ATOM 2037 O O . ALA A 1 261 ? -49.005 10.679 46.913 1.00 54.91 261 ALA A O 1
ATOM 2038 N N . SER A 1 262 ? -46.979 9.926 47.514 1.00 50.44 262 SER A N 1
ATOM 2039 C CA . SER A 1 262 ? -46.379 10.093 46.192 1.00 50.44 262 SER A CA 1
ATOM 2040 C C . SER A 1 262 ? -46.667 8.840 45.369 1.00 50.44 262 SER A C 1
ATOM 2042 O O . SER A 1 262 ? -45.869 7.913 45.233 1.00 50.44 262 SER A O 1
ATOM 2044 N N . SER A 1 263 ? -47.911 8.810 44.904 1.00 62.47 263 SER A N 1
ATOM 2045 C CA . SER A 1 263 ? -48.388 8.036 43.774 1.00 62.47 263 SER A CA 1
ATOM 2046 C C . SER A 1 263 ? -47.685 8.531 42.516 1.00 62.47 263 SER A C 1
ATOM 2048 O O . SER A 1 263 ? -47.925 9.660 42.105 1.00 62.47 263 SER A O 1
ATOM 2050 N N . SER A 1 264 ? -46.870 7.691 41.876 1.00 50.56 264 SER A N 1
ATOM 2051 C CA . SER A 1 264 ? -46.668 7.745 40.423 1.00 50.56 264 SER A CA 1
ATOM 2052 C C . SER A 1 264 ? -45.787 6.585 39.950 1.00 50.56 264 SER A C 1
ATOM 2054 O O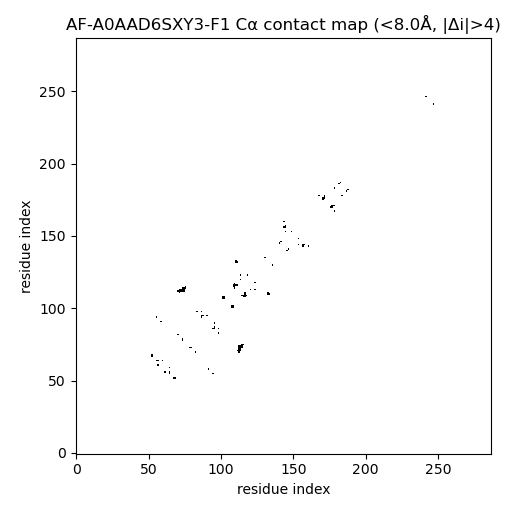 . SER A 1 264 ? -44.562 6.634 40.028 1.00 50.56 264 SER A O 1
ATOM 2056 N N . GLY A 1 265 ? -46.430 5.562 39.383 1.00 51.62 265 GLY A N 1
ATOM 2057 C CA . GLY A 1 265 ? -45.942 5.003 38.121 1.00 51.62 265 GLY A CA 1
ATOM 2058 C C . GLY A 1 265 ? -44.914 3.877 38.181 1.00 51.62 265 GLY A C 1
ATOM 2059 O O . GLY A 1 265 ? -43.921 3.916 37.462 1.00 51.62 265 GLY A O 1
ATOM 2060 N N . ARG A 1 266 ? -45.178 2.806 38.938 1.00 48.44 266 ARG A N 1
ATOM 2061 C CA . ARG A 1 266 ? -44.511 1.514 38.700 1.00 48.44 266 ARG A CA 1
ATOM 2062 C C . ARG A 1 266 ? -45.142 0.835 37.478 1.00 48.44 266 ARG A C 1
ATOM 2064 O O . ARG A 1 266 ? -45.991 -0.041 37.619 1.00 48.44 266 ARG A O 1
ATOM 2071 N N . VAL A 1 267 ? -44.744 1.241 36.273 1.00 58.81 267 VAL A N 1
ATOM 2072 C CA . VAL A 1 267 ? -45.072 0.502 35.045 1.00 58.81 267 VAL A CA 1
ATOM 2073 C C . VAL A 1 267 ? -44.161 -0.724 34.984 1.00 58.81 267 VAL A C 1
ATOM 2075 O O . VAL A 1 267 ? -42.953 -0.605 34.793 1.00 58.81 267 VAL A O 1
ATOM 2078 N N . LYS A 1 268 ? -44.733 -1.920 35.169 1.00 51.53 268 LYS A N 1
ATOM 2079 C CA . LYS A 1 268 ? -44.072 -3.181 34.812 1.00 51.53 268 LYS A CA 1
ATOM 2080 C C . LYS A 1 268 ? -43.901 -3.207 33.293 1.00 51.53 268 LYS A C 1
ATOM 2082 O O . LYS A 1 268 ? -44.827 -3.572 32.576 1.00 51.53 268 LYS A O 1
ATOM 2087 N N . GLN A 1 269 ? -42.733 -2.819 32.797 1.00 57.28 269 GLN A N 1
ATOM 2088 C CA . GLN A 1 269 ? -42.332 -3.201 31.450 1.00 57.28 269 GLN A CA 1
ATOM 2089 C C . GLN A 1 269 ? -41.810 -4.635 31.521 1.00 57.28 269 GLN A C 1
ATOM 2091 O O . GLN A 1 269 ? -40.729 -4.895 32.044 1.00 57.28 269 GLN A O 1
ATOM 2096 N N . ASN A 1 270 ? -42.618 -5.579 31.045 1.00 50.16 270 ASN A N 1
ATOM 2097 C CA . ASN A 1 270 ? -42.132 -6.916 30.743 1.00 50.16 270 ASN A CA 1
ATOM 2098 C C . ASN A 1 270 ? -41.109 -6.785 29.603 1.00 50.16 270 ASN A C 1
ATOM 2100 O O . ASN A 1 270 ? -41.481 -6.270 28.544 1.00 50.16 270 ASN A O 1
ATOM 2104 N N . PRO A 1 271 ? -39.857 -7.255 29.745 1.00 58.75 271 PRO A N 1
ATOM 2105 C CA . PRO A 1 271 ? -39.014 -7.453 28.583 1.00 58.75 271 PRO A CA 1
ATOM 2106 C C . PRO A 1 271 ? -39.617 -8.611 27.785 1.00 58.75 271 PRO A C 1
ATOM 2108 O O . PRO A 1 271 ? -39.471 -9.782 28.139 1.00 58.75 271 PRO A O 1
ATOM 2111 N N . CYS A 1 272 ? -40.344 -8.268 26.721 1.00 55.09 272 CYS A N 1
ATOM 2112 C CA . CYS A 1 272 ? -40.687 -9.193 25.654 1.00 55.09 272 CYS A CA 1
ATOM 2113 C C . CYS A 1 272 ? -39.369 -9.648 25.019 1.00 55.09 272 CYS A C 1
ATOM 2115 O O . CYS A 1 272 ? -38.827 -9.021 24.111 1.00 55.09 272 CYS A O 1
ATOM 2117 N N . THR A 1 273 ? -38.802 -10.716 25.570 1.00 49.69 273 THR A N 1
ATOM 2118 C CA . THR A 1 273 ? -37.721 -11.467 24.953 1.00 49.69 273 THR A CA 1
ATOM 2119 C C . THR A 1 273 ? -38.339 -12.238 23.798 1.00 49.69 273 THR A C 1
ATOM 2121 O O . THR A 1 273 ? -38.781 -13.374 23.934 1.00 49.69 273 THR A O 1
ATOM 2124 N N . ALA A 1 274 ? -38.410 -11.585 22.639 1.00 52.59 274 ALA A N 1
ATOM 2125 C CA . ALA A 1 274 ? -38.595 -12.266 21.370 1.00 52.59 274 ALA A CA 1
ATOM 2126 C C . ALA A 1 274 ? -37.340 -13.112 21.110 1.00 52.59 274 ALA A C 1
ATOM 2128 O O . ALA A 1 274 ? -36.396 -12.695 20.438 1.00 52.59 274 ALA A O 1
ATOM 2129 N N . SER A 1 275 ? -37.317 -14.307 21.695 1.00 49.50 275 SER A N 1
ATOM 2130 C CA . SER A 1 275 ? -36.439 -15.403 21.320 1.00 49.50 275 SER A CA 1
ATOM 2131 C C . SER A 1 275 ? -36.785 -15.813 19.891 1.00 49.50 275 SER A C 1
ATOM 2133 O O . SER A 1 275 ? -37.586 -16.706 19.627 1.00 49.50 275 SER A O 1
ATOM 2135 N N . ARG A 1 276 ? -36.165 -15.132 18.927 1.00 51.41 276 ARG A N 1
ATOM 2136 C CA . ARG A 1 276 ? -36.128 -15.570 17.534 1.00 51.41 276 ARG A CA 1
ATOM 2137 C C . ARG A 1 276 ? -35.179 -16.769 17.453 1.00 51.41 276 ARG A C 1
ATOM 2139 O O . ARG A 1 276 ? -34.028 -16.657 17.048 1.00 51.41 276 ARG A O 1
ATOM 2146 N N . SER A 1 277 ? -35.678 -17.916 17.909 1.00 49.16 277 SER A N 1
ATOM 2147 C CA . SER A 1 277 ? -35.178 -19.241 17.560 1.00 49.16 277 SER A CA 1
ATOM 2148 C C . SER A 1 277 ? -35.355 -19.403 16.050 1.00 49.16 277 SER A C 1
A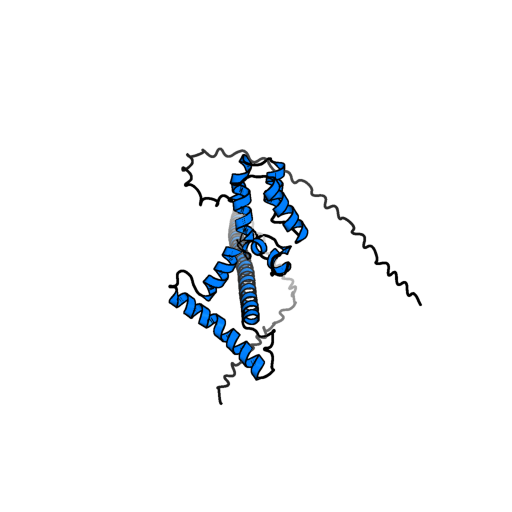TOM 2150 O O . SER A 1 277 ? -36.423 -19.757 15.553 1.00 49.16 277 SER A O 1
ATOM 2152 N N . LEU A 1 278 ? -34.320 -19.036 15.298 1.00 55.47 278 LEU A N 1
ATOM 2153 C CA . LEU A 1 278 ? -34.176 -19.449 13.911 1.00 55.47 278 LEU A CA 1
ATOM 2154 C C . LEU A 1 278 ? -33.716 -20.902 13.962 1.00 55.47 278 LEU A C 1
ATOM 2156 O O . LEU A 1 278 ? -32.532 -21.202 14.099 1.00 55.47 278 LEU A O 1
ATOM 2160 N N . ALA A 1 279 ? -34.706 -21.792 13.935 1.00 54.12 279 ALA A N 1
ATOM 2161 C CA . ALA A 1 279 ? -34.511 -23.204 13.698 1.00 54.12 279 ALA A CA 1
ATOM 2162 C C . ALA A 1 279 ? -33.655 -23.371 12.438 1.00 54.12 279 ALA A C 1
ATOM 2164 O O . ALA A 1 279 ? -34.051 -22.986 11.336 1.00 54.12 279 ALA A O 1
ATOM 2165 N N . ALA A 1 280 ? -32.465 -23.935 12.629 1.00 55.22 280 ALA A N 1
ATOM 2166 C CA . ALA A 1 280 ? -31.657 -24.490 11.566 1.00 55.22 280 ALA A CA 1
ATOM 2167 C C . ALA A 1 280 ? -32.470 -25.603 10.895 1.00 55.22 280 ALA A C 1
ATOM 2169 O O . ALA A 1 280 ? -32.551 -26.724 11.398 1.00 55.22 280 ALA A O 1
ATOM 2170 N N . HIS A 1 281 ? -33.119 -25.280 9.777 1.00 56.06 281 HIS A N 1
ATOM 2171 C CA . HIS A 1 281 ? -33.708 -26.290 8.918 1.00 56.06 281 HIS A CA 1
ATOM 2172 C C . HIS A 1 281 ? -32.577 -26.920 8.107 1.00 56.06 281 HIS A C 1
ATOM 2174 O O . HIS A 1 281 ? -32.118 -26.402 7.092 1.00 56.06 281 HIS A O 1
ATOM 2180 N N . ILE A 1 282 ? -32.084 -28.026 8.654 1.00 54.53 282 ILE A N 1
ATOM 2181 C CA . ILE A 1 282 ? -31.266 -29.020 7.980 1.00 54.53 282 ILE A CA 1
ATOM 2182 C C . ILE A 1 282 ? -32.127 -29.600 6.851 1.00 54.53 282 ILE A C 1
ATOM 2184 O O . ILE A 1 282 ? -32.955 -30.474 7.095 1.00 54.53 282 ILE A O 1
ATOM 2188 N N . CYS A 1 283 ? -31.935 -29.126 5.620 1.00 53.66 283 CYS A N 1
ATOM 2189 C CA . CYS A 1 283 ? -32.302 -29.892 4.433 1.00 53.66 283 CYS A CA 1
ATOM 2190 C C . CYS A 1 283 ? -31.047 -30.588 3.907 1.00 53.66 283 CYS A C 1
ATOM 2192 O O . CYS A 1 283 ? -30.082 -29.957 3.479 1.00 53.66 283 CYS A O 1
ATOM 2194 N N . ARG A 1 284 ? -31.088 -31.915 4.031 1.00 56.03 284 ARG A N 1
ATOM 2195 C CA . ARG A 1 284 ? -30.152 -32.901 3.489 1.00 56.03 284 ARG A CA 1
ATOM 2196 C C . ARG A 1 284 ? -30.054 -32.835 1.955 1.00 56.03 284 ARG A C 1
ATOM 2198 O O . ARG A 1 284 ? -30.987 -32.360 1.311 1.00 56.03 284 ARG A O 1
ATOM 2205 N N . PRO A 1 285 ? -28.969 -33.388 1.384 1.00 64.69 285 PRO A N 1
ATOM 2206 C CA . PRO A 1 285 ? -28.787 -33.523 -0.054 1.00 64.69 285 PRO A CA 1
ATOM 2207 C C . PRO A 1 285 ? -29.606 -34.700 -0.599 1.00 64.69 285 PRO A C 1
ATOM 2209 O O . PRO A 1 285 ? -29.708 -35.740 0.056 1.00 64.69 285 PRO A O 1
ATOM 2212 N N . LEU A 1 286 ? -30.139 -34.547 -1.811 1.00 59.91 286 LEU A N 1
ATOM 2213 C CA . LEU A 1 286 ? -30.596 -35.637 -2.672 1.00 59.91 286 LEU A CA 1
ATOM 2214 C C . LEU A 1 286 ? -30.322 -35.241 -4.128 1.00 59.91 286 LEU A C 1
ATOM 2216 O O . LEU A 1 286 ? -30.826 -34.209 -4.570 1.00 59.91 286 LEU A O 1
ATOM 2220 N N . GLY A 1 287 ? -29.562 -36.079 -4.839 1.00 57.16 287 GLY A N 1
ATOM 2221 C CA . GLY A 1 287 ? -29.305 -35.989 -6.280 1.00 57.16 287 GLY A CA 1
ATOM 2222 C C . GLY A 1 287 ? -27.840 -35.805 -6.607 1.00 57.16 287 GLY A C 1
ATOM 2223 O O . GLY A 1 287 ? -27.471 -34.646 -6.883 1.00 57.16 287 GLY A O 1
#

Mean predicted aligned error: 18.21 Å

Radius of gyration: 38.54 Å; Cα contacts (8 Å, |Δi|>4): 68; chains: 1; bounding box: 78×68×116 Å

Solvent-accessible surface area (backbone atoms only — not comparable to full-atom values): 18453 Å² total; per-residue (Å²): 137,86,83,86,79,87,81,83,79,85,85,81,83,81,82,82,80,83,80,83,81,76,85,75,84,78,78,85,74,78,85,79,85,73,80,82,71,81,79,76,82,74,72,83,64,84,75,75,79,74,60,78,69,67,72,43,61,86,78,46,55,73,71,57,41,52,52,66,68,47,57,49,72,37,75,45,73,66,54,47,52,53,50,52,53,49,46,60,71,66,72,45,65,74,59,40,55,55,50,50,54,42,64,76,37,74,68,50,47,31,63,57,16,67,64,64,26,91,60,55,67,70,62,54,72,68,48,56,92,85,54,51,58,69,53,52,52,46,48,54,48,35,70,74,59,49,76,91,60,54,74,67,55,48,51,53,39,47,46,65,64,48,46,61,56,51,53,50,52,53,48,21,69,74,69,72,53,71,78,58,77,88,69,36,68,66,57,50,50,52,51,49,50,51,49,51,53,51,50,52,51,53,48,51,54,52,47,51,54,50,51,53,54,51,52,52,51,52,52,52,52,53,52,52,52,52,49,53,54,51,53,51,52,53,49,51,52,51,54,52,46,51,62,72,67,48,83,68,86,75,75,84,74,86,74,79,78,80,79,76,78,83,79,80,80,90,74,84,76,75,83,80,76,79,76,78,77,77,74,82,78,83,77,78,90,84,136

Organism: NCBI:txid1745969

Secondary structure (DSSP, 8-state):
-------PPP------------------PPP--------------S-----GGGGGTTTS-HHHHHHHHGGGG--SHHHHHHHHHHHHHT--HHHHHHHHHHHHSTTHHHHH-GGG-SS-HHHHHHS-TTS-HHHHHHHHHHHHT-SS--HHHHHHHHHHHHHHHHHHHHHHHHH-----GGG-HHHHHHHHHHHHHHHHHHHHHHHHHHHHHHHHHHHHHHHHHHHHHHHHHHHHHHHHHHHHTT-----------------------------------------